Protein AF-0000000071034756 (afdb_homodimer)

Secondary structure (DSSP, 8-state):
---------HHHHHHHHHHHHHH-HHHHHHHHHHHHHHTT-S--------TT-SSS-----SSGGG------SSS-GGGSHHHIIIII-HHHHHHHHHHHHHHH-------HHHHHHHHHHHHHHHHHSS--SS--PPPPHHHHHHHHHHS--SSS-------S---SS----/---------HHHHHHHHHHHHHHSHHHHHHHHHHHHGGG----S------TT-SSS-----SSGGG------SSS-GGGSHHHIIIII-HHHHHHHHHHHHHHH-------HHHHHHHHHHHHHHHHHSS--SS--PPPPHHHHHHHHHHS--SSS-------S---SS----

InterPro domains:
  IPR046815 P2X purinoreceptor 7, intracellular domain [PF20478] (29-161)

Solvent-accessible surface area (backbone atoms only — not comparable to full-atom values): 19465 Å² total; per-residue (Å²): 127,86,73,75,76,64,88,54,55,65,68,55,45,48,51,49,38,50,50,49,31,71,72,32,58,49,26,44,58,41,3,52,45,37,59,57,41,59,68,53,59,59,82,67,68,81,64,72,42,43,89,84,36,60,41,63,60,26,52,87,51,96,45,76,80,41,57,31,52,76,72,29,63,83,65,36,56,58,75,32,68,66,42,39,51,53,36,61,31,47,64,48,44,48,32,52,50,24,48,46,18,58,73,67,74,39,82,76,66,77,42,39,66,48,51,37,53,46,20,52,48,40,44,35,21,62,76,65,41,36,77,36,72,62,41,48,75,77,62,27,20,25,44,51,48,52,42,41,66,76,30,51,52,95,79,70,66,71,86,71,92,63,59,50,58,48,67,87,70,76,89,69,135,127,86,74,78,73,68,88,50,54,65,69,52,44,49,46,36,38,48,15,24,25,67,45,31,46,34,54,39,40,20,57,44,35,28,62,55,56,68,67,70,69,74,79,63,86,68,68,74,39,41,90,83,36,60,41,62,60,26,51,86,51,97,43,76,79,42,57,32,50,73,71,28,61,76,40,37,57,56,75,13,46,45,43,38,50,54,36,59,32,64,69,48,44,49,32,52,48,23,50,45,19,57,74,67,74,40,82,75,66,94,45,39,66,50,52,36,53,47,21,53,48,41,44,36,22,60,77,64,40,38,77,36,73,58,40,48,75,78,60,26,20,23,42,49,48,51,42,41,67,76,30,49,50,96,81,70,66,70,84,72,90,61,60,49,58,46,66,87,70,75,91,68,134

Sequence (346 aa):
MLSLNLDLDRSSLEEIAAQLLRRNPGAYQDIIMRQANDDVSASLQVEEAPSWCVCGNCHNMNSAIEQRCCGNRNICLATGGIFSEICLNGNILDVAMRANEDTFADSPDRSNANFRYYAYRQYIYWQHGRLGAHRRLVIPSCCVRKIRERYPSADGRYKRFSSGRCRTGRLNDMLSLNLDLDRSSLEEIAAQLLRRNPGAYQDIIMRQANDDVSASLQVEEAPSWCVCGNCHNMNSAIEQRCCGNRNICLATGGIFSEICLNGNILDVAMRANEDTFADSPDRSNANFRYYAYRQYIYWQHGRLGAHRRLVIPSCCVRKIRERYPSADGRYKRFSSGRCRTGRLND

pLDDT: mean 70.28, std 22.18, range [20.36, 95.31]

Foldseek 3Di:
DPPPVPVDDPVRVVVVVVVVCVVPVLVVVLVVVVVVCVVVVPPPPLPFADPQEQCGQFDDDPDPVQQAAPPDNDHGPQNDPVLCVQQQDLVNLVVVQVVQCVVAVERDDSALLSSLVSSLVSVCCVPPVDCDQAFHDHDHRSNNVSSCSSRPDPVNDDDDDDRGGPPSHYPDD/DPPPPPVDPPVRVVVVVVVVCVVVVQVVCLVCVLVVVVPPPPPDVQPAADPQEQCGQFDDDPDPVLQAAPPDNRGGPQPTPVLCVQQQDLVNLVVVQVVQCVVAVERDDSALLSSLVSSLVSVCCVPPVDCDQFFHDHDHRSNNVSSCVSRPDPVNDDDDDDRGGPPSHYPDD

Nearest PDB structures (foldseek):
  8tr8-assembly1_A  TM=8.480E-01  e=8.429E-06  Rattus
  8tr5-assembly1_A  TM=8.504E-01  e=9.511E-06  Rattus
  8trj-assembly1_A  TM=8.534E-01  e=9.511E-06  Rattus
  6u9v-assembly1_C  TM=7.766E-01  e=1.638E-05  Rattus norvegicus
  8tr6-assembly1_A  TM=7.762E-01  e=1.849E-05  Rattus

Radius of gyration: 21.16 Å; Cα contacts (8 Å, |Δi|>4): 524; chains: 2; bounding box: 46×60×50 Å

Structure (mmCIF, N/CA/C/O backbone):
data_AF-0000000071034756-model_v1
#
loop_
_entity.id
_entity.type
_entity.pdbx_description
1 polymer 'P2X purinoreceptor 7 intracellular domain-containing protein'
#
loop_
_atom_site.group_PDB
_atom_site.id
_atom_site.type_symbol
_atom_site.label_atom_id
_atom_site.label_alt_id
_atom_site.label_comp_id
_atom_site.label_asym_id
_atom_site.label_entity_id
_atom_site.label_seq_id
_atom_site.pdbx_PDB_ins_code
_atom_site.Cartn_x
_atom_site.Cartn_y
_atom_site.Cartn_z
_atom_site.occupancy
_atom_site.B_iso_or_equiv
_atom_site.auth_seq_id
_atom_site.auth_comp_id
_atom_site.auth_asym_id
_atom_site.auth_atom_id
_atom_site.pdbx_PDB_model_num
ATOM 1 N N . MET A 1 1 ? -5.852 20.25 -15.727 1 22.33 1 MET A N 1
ATOM 2 C CA . MET A 1 1 ? -7.039 19.406 -15.656 1 22.33 1 MET A CA 1
ATOM 3 C C . MET A 1 1 ? -6.863 18.141 -16.484 1 22.33 1 MET A C 1
ATOM 5 O O . MET A 1 1 ? -6.617 18.219 -17.688 1 22.33 1 MET A O 1
ATOM 9 N N . LEU A 1 2 ? -6.141 17.188 -16.078 1 24.86 2 LEU A N 1
ATOM 10 C CA . LEU A 1 2 ? -5.836 16.047 -16.922 1 24.86 2 LEU A CA 1
ATOM 11 C C . LEU A 1 2 ? -7.109 15.461 -17.531 1 24.86 2 LEU A C 1
ATOM 13 O O . LEU A 1 2 ? -8.047 15.109 -16.812 1 24.86 2 LEU A O 1
ATOM 17 N N . SER A 1 3 ? -7.527 15.867 -18.672 1 27.84 3 SER A N 1
ATOM 18 C CA . SER A 1 3 ? -8.555 15.367 -19.578 1 27.84 3 SER A CA 1
ATOM 19 C C . SER A 1 3 ? -8.422 13.859 -19.766 1 27.84 3 SER A C 1
ATOM 21 O O . SER A 1 3 ? -7.457 13.383 -20.359 1 27.84 3 SER A O 1
ATOM 23 N N . LEU A 1 4 ? -8.664 13.125 -18.781 1 32.25 4 LEU A N 1
ATOM 24 C CA . LEU A 1 4 ? -8.812 11.703 -19.078 1 32.25 4 LEU A CA 1
ATOM 25 C C . LEU A 1 4 ? -9.781 11.484 -20.25 1 32.25 4 LEU A C 1
ATOM 27 O O . LEU A 1 4 ? -10.984 11.727 -20.109 1 32.25 4 LEU A O 1
ATOM 31 N N . ASN A 1 5 ? -9.516 11.906 -21.312 1 37.66 5 ASN A N 1
ATOM 32 C CA . ASN A 1 5 ? -10.25 11.562 -22.531 1 37.66 5 ASN A CA 1
ATOM 33 C C . ASN A 1 5 ? -10.562 10.07 -22.594 1 37.66 5 ASN A C 1
ATOM 35 O O . ASN A 1 5 ? -9.75 9.281 -23.078 1 37.66 5 ASN A O 1
ATOM 39 N N . LEU A 1 6 ? -11.25 9.477 -21.625 1 41.91 6 LEU A N 1
ATOM 40 C CA . LEU A 1 6 ? -11.727 8.102 -21.75 1 41.91 6 LEU A CA 1
ATOM 41 C C . LEU A 1 6 ? -12.719 7.973 -22.906 1 41.91 6 LEU A C 1
ATOM 43 O O . LEU A 1 6 ? -13.773 8.609 -22.891 1 41.91 6 LEU A O 1
ATOM 47 N N . ASP A 1 7 ? -12.281 7.949 -23.984 1 50.03 7 ASP A N 1
ATOM 48 C CA . ASP A 1 7 ? -13.148 7.617 -25.109 1 50.03 7 ASP A CA 1
ATOM 49 C C . ASP A 1 7 ? -14.039 6.418 -24.781 1 50.03 7 ASP A C 1
ATOM 51 O O . ASP A 1 7 ? -14.195 5.52 -25.609 1 50.03 7 ASP A O 1
ATOM 55 N N . LEU A 1 8 ? -14.469 6.238 -23.625 1 52 8 LEU A N 1
ATOM 56 C CA . LEU A 1 8 ? -15.406 5.191 -23.234 1 52 8 LEU A CA 1
ATOM 57 C C . LEU A 1 8 ? -16.844 5.707 -23.266 1 52 8 LEU A C 1
ATOM 59 O O . LEU A 1 8 ? -17.094 6.871 -22.938 1 52 8 LEU A O 1
ATOM 63 N N . ASP A 1 9 ? -17.578 4.883 -24.031 1 57.44 9 ASP A N 1
ATOM 64 C CA . ASP A 1 9 ? -19 5.215 -23.938 1 57.44 9 ASP A CA 1
ATOM 65 C C . ASP A 1 9 ? -19.484 5.184 -22.484 1 57.44 9 ASP A C 1
ATOM 67 O O . ASP A 1 9 ? -18.766 4.719 -21.594 1 57.44 9 ASP A O 1
ATOM 71 N N . ARG A 1 10 ? -20.578 5.812 -22.281 1 54.97 10 ARG A N 1
ATOM 72 C CA . ARG A 1 10 ? -21.125 6 -20.938 1 54.97 10 ARG A CA 1
ATOM 73 C C . ARG A 1 10 ? -21.281 4.66 -20.219 1 54.97 10 ARG A C 1
ATOM 75 O O . ARG A 1 10 ? -20.953 4.539 -19.047 1 54.97 10 ARG A O 1
ATOM 82 N N . SER A 1 11 ? -21.75 3.746 -20.969 1 55.34 11 SER A N 1
ATOM 83 C CA . SER A 1 11 ? -22.016 2.449 -20.344 1 55.34 11 SER A CA 1
ATOM 84 C C . SER A 1 11 ? -20.734 1.768 -19.906 1 55.34 11 SER A C 1
ATOM 86 O O . SER A 1 11 ? -20.672 1.178 -18.828 1 55.34 11 SER A O 1
ATOM 88 N N . SER A 1 12 ? -19.797 1.946 -20.719 1 53.66 12 SER A N 1
ATOM 89 C CA . SER A 1 12 ? -18.5 1.369 -20.391 1 53.66 12 SER A CA 1
ATOM 90 C C . SER A 1 12 ? -17.859 2.086 -19.203 1 53.66 12 SER A C 1
ATOM 92 O O . SER A 1 12 ? -17.281 1.446 -18.328 1 53.66 12 SER A O 1
ATOM 94 N N . LEU A 1 13 ? -18.078 3.312 -19.172 1 56.03 13 LEU A N 1
ATOM 95 C CA . LEU A 1 13 ? -17.562 4.109 -18.062 1 56.03 13 LEU A CA 1
ATOM 96 C C . LEU A 1 13 ? -18.25 3.721 -16.75 1 56.03 13 LEU A C 1
ATOM 98 O O . LEU A 1 13 ? -17.594 3.637 -15.711 1 56.03 13 LEU A O 1
ATOM 102 N N . GLU A 1 14 ? -19.5 3.475 -16.828 1 57.12 14 GLU A N 1
ATOM 103 C CA . GLU A 1 14 ? -20.266 3.07 -15.641 1 57.12 14 GLU A CA 1
ATOM 104 C C . GLU A 1 14 ? -19.781 1.718 -15.117 1 57.12 14 GLU A C 1
ATOM 106 O O . GLU A 1 14 ? -19.672 1.521 -13.906 1 57.12 14 GLU A O 1
ATOM 111 N N . GLU A 1 15 ? -19.594 0.912 -15.984 1 53.38 15 GLU A N 1
ATOM 112 C CA . GLU A 1 15 ? -19.141 -0.415 -15.578 1 53.38 15 GLU A CA 1
ATOM 113 C C . GLU A 1 15 ? -17.766 -0.348 -14.922 1 53.38 15 GLU A C 1
ATOM 115 O O . GLU A 1 15 ? -17.531 -0.995 -13.898 1 53.38 15 GLU A O 1
ATOM 120 N N . ILE A 1 16 ? -17.016 0.44 -15.508 1 52.62 16 ILE A N 1
ATOM 121 C CA . ILE A 1 16 ? -15.672 0.6 -14.961 1 52.62 16 ILE A CA 1
ATOM 122 C C . ILE A 1 16 ? -15.758 1.26 -13.586 1 52.62 16 ILE A C 1
ATOM 124 O O . ILE A 1 16 ? -15.109 0.812 -12.633 1 52.62 16 ILE A O 1
ATOM 128 N N . ALA A 1 17 ? -16.609 2.234 -13.555 1 52.5 17 ALA A N 1
ATOM 129 C CA . ALA A 1 17 ? -16.797 2.914 -12.273 1 52.5 17 ALA A CA 1
ATOM 130 C C . ALA A 1 17 ? -17.344 1.955 -11.219 1 52.5 17 ALA A C 1
ATOM 132 O O . ALA A 1 17 ? -16.875 1.95 -10.078 1 52.5 17 ALA A O 1
ATOM 133 N N . ALA A 1 18 ? -18.344 1.165 -11.617 1 51.16 18 ALA A N 1
ATOM 134 C CA . ALA A 1 18 ? -18.938 0.217 -10.68 1 51.16 18 ALA A CA 1
ATOM 135 C C . ALA A 1 18 ? -17.906 -0.792 -10.188 1 51.16 18 ALA A C 1
ATOM 137 O O . ALA A 1 18 ? -17.875 -1.119 -9 1 51.16 18 ALA A O 1
ATOM 138 N N . GLN A 1 19 ? -17.172 -1.216 -11.047 1 48.84 19 GLN A N 1
ATOM 139 C CA . GLN A 1 19 ? -16.156 -2.188 -10.664 1 48.84 19 GLN A CA 1
ATOM 140 C C . GLN A 1 19 ? -15.117 -1.562 -9.734 1 48.84 19 GLN A C 1
ATOM 142 O O . GLN A 1 19 ? -14.695 -2.189 -8.758 1 48.84 19 GLN A O 1
ATOM 147 N N . LEU A 1 20 ? -14.797 -0.325 -10.156 1 51.25 20 LEU A N 1
ATOM 148 C CA . LEU A 1 20 ? -13.836 0.399 -9.336 1 51.25 20 LEU A CA 1
ATOM 149 C C . LEU A 1 20 ? -14.391 0.618 -7.93 1 51.25 20 LEU A C 1
ATOM 151 O O . LEU A 1 20 ? -13.664 0.477 -6.941 1 51.25 20 LEU A O 1
ATOM 155 N N . LEU A 1 21 ? -15.688 0.906 -7.902 1 54.19 21 LEU A N 1
ATOM 156 C CA . LEU A 1 21 ? -16.328 1.196 -6.621 1 54.19 21 LEU A CA 1
ATOM 157 C C . LEU A 1 21 ? -16.469 -0.072 -5.789 1 54.19 21 LEU A C 1
ATOM 159 O O . LEU A 1 21 ? -16.375 -0.025 -4.559 1 54.19 21 LEU A O 1
ATOM 163 N N . ARG A 1 22 ? -16.703 -1.14 -6.438 1 48.38 22 ARG A N 1
ATOM 164 C CA . ARG A 1 22 ? -16.766 -2.408 -5.719 1 48.38 22 ARG A CA 1
ATOM 165 C C . ARG A 1 22 ? -15.422 -2.754 -5.094 1 48.38 22 ARG A C 1
ATOM 167 O O . ARG A 1 22 ? -15.367 -3.287 -3.984 1 48.38 22 ARG A O 1
ATOM 174 N N . ARG A 1 23 ? -14.555 -2.463 -5.941 1 42.78 23 ARG A N 1
ATOM 175 C CA . ARG A 1 23 ? -13.211 -2.82 -5.516 1 42.78 23 ARG A CA 1
ATOM 176 C C . ARG A 1 23 ? -12.688 -1.847 -4.465 1 42.78 23 ARG A C 1
ATOM 178 O O . ARG A 1 23 ? -11.859 -2.211 -3.627 1 42.78 23 ARG A O 1
ATOM 185 N N . ASN A 1 24 ? -13.18 -0.634 -4.707 1 37.78 24 ASN A N 1
ATOM 186 C CA . ASN A 1 24 ? -12.766 0.427 -3.793 1 37.78 24 ASN A CA 1
ATOM 187 C C . ASN A 1 24 ? -13.953 1.289 -3.367 1 37.78 24 ASN A C 1
ATOM 189 O O . ASN A 1 24 ? -14.07 2.443 -3.783 1 37.78 24 ASN A O 1
ATOM 193 N N . PRO A 1 25 ? -14.797 0.805 -2.602 1 41 25 PRO A N 1
ATOM 194 C CA . PRO A 1 25 ? -16 1.563 -2.275 1 41 25 PRO A CA 1
ATOM 195 C C . PRO A 1 25 ? -15.695 2.92 -1.646 1 41 25 PRO A C 1
ATOM 197 O O . PRO A 1 25 ? -16.469 3.869 -1.809 1 41 25 PRO A O 1
ATOM 200 N N . GLY A 1 26 ? -14.609 2.936 -1.054 1 39.19 26 GLY A N 1
ATOM 201 C CA . GLY A 1 26 ? -14.273 4.215 -0.455 1 39.19 26 GLY A CA 1
ATOM 202 C C . GLY A 1 26 ? -13.781 5.238 -1.464 1 39.19 26 GLY A C 1
ATOM 203 O O . GLY A 1 26 ? -13.711 6.43 -1.163 1 39.19 26 GLY A O 1
ATOM 204 N N . ALA A 1 27 ? -13.375 4.789 -2.617 1 41.78 27 ALA A N 1
ATOM 205 C CA . ALA A 1 27 ? -12.859 5.699 -3.637 1 41.78 27 ALA A CA 1
ATOM 206 C C . ALA A 1 27 ? -13.93 6.695 -4.07 1 41.78 27 ALA A C 1
ATOM 208 O O . ALA A 1 27 ? -13.633 7.863 -4.324 1 41.78 27 ALA A O 1
ATOM 209 N N . TYR A 1 28 ? -15.102 6.137 -4.211 1 40.38 28 TYR A N 1
ATOM 210 C CA . TYR A 1 28 ? -16.188 7.023 -4.629 1 40.38 28 TYR A CA 1
ATOM 211 C C . TYR A 1 28 ? -16.297 8.227 -3.697 1 40.38 28 TYR A C 1
ATOM 213 O O . TYR A 1 28 ? -16.469 9.359 -4.152 1 40.38 28 TYR A O 1
ATOM 221 N N . GLN A 1 29 ? -16.25 7.883 -2.516 1 41.19 29 GLN A N 1
ATOM 222 C CA . GLN A 1 29 ? -16.359 9.008 -1.591 1 41.19 29 GLN A CA 1
ATOM 223 C C . GLN A 1 29 ? -15.188 9.969 -1.745 1 41.19 29 GLN A C 1
ATOM 225 O O . GLN A 1 29 ? -15.367 11.188 -1.724 1 41.19 29 GLN A O 1
ATOM 230 N N . ASP A 1 30 ? -14.086 9.477 -1.968 1 39.06 30 ASP A N 1
ATOM 231 C CA . ASP A 1 30 ? -12.898 10.305 -2.145 1 39.06 30 ASP A CA 1
ATOM 232 C C . ASP A 1 30 ? -12.992 11.125 -3.43 1 39.06 30 ASP A C 1
ATOM 234 O O . ASP A 1 30 ? -12.641 12.305 -3.443 1 39.06 30 ASP A O 1
ATOM 238 N N . ILE A 1 31 ? -13.289 10.484 -4.496 1 43.28 31 ILE A N 1
ATOM 239 C CA . ILE A 1 31 ? -13.43 11.18 -5.77 1 43.28 31 ILE A CA 1
ATOM 240 C C . ILE A 1 31 ? -14.422 12.328 -5.621 1 43.28 31 ILE A C 1
ATOM 242 O O . ILE A 1 31 ? -14.164 13.438 -6.086 1 43.28 31 ILE A O 1
ATOM 246 N N . ILE A 1 32 ? -15.43 11.945 -5.074 1 42.75 32 ILE A N 1
ATOM 247 C CA . ILE A 1 32 ? -16.406 13.008 -4.91 1 42.75 32 ILE A CA 1
ATOM 248 C C . ILE A 1 32 ? -15.836 14.102 -4 1 42.75 32 ILE A C 1
ATOM 250 O O . ILE A 1 32 ? -16.016 15.289 -4.266 1 42.75 32 ILE A O 1
ATOM 254 N N . MET A 1 33 ? -15.07 13.602 -3.17 1 36.44 33 MET A N 1
ATOM 255 C CA . MET A 1 33 ? -14.539 14.609 -2.258 1 36.44 33 MET A CA 1
ATOM 256 C C . MET A 1 33 ? -13.391 15.383 -2.906 1 36.44 33 MET A C 1
ATOM 258 O O . MET A 1 33 ? -13.242 16.578 -2.674 1 36.44 33 MET A O 1
ATOM 262 N N . ARG A 1 34 ? -12.523 14.664 -3.672 1 37.25 34 ARG A N 1
ATOM 263 C CA . ARG A 1 34 ? -11.477 15.406 -4.359 1 37.25 34 ARG A CA 1
ATOM 264 C C . ARG A 1 34 ? -12.07 16.406 -5.352 1 37.25 34 ARG A C 1
ATOM 266 O O . ARG A 1 34 ? -11.547 17.516 -5.512 1 37.25 34 ARG A O 1
ATOM 273 N N . GLN A 1 35 ? -12.875 15.93 -6.266 1 39.88 35 GLN A N 1
ATOM 274 C CA . GLN A 1 35 ? -13.523 16.906 -7.121 1 39.88 35 GLN A CA 1
ATOM 275 C C . GLN A 1 35 ? -13.945 18.141 -6.32 1 39.88 35 GLN A C 1
ATOM 277 O O . GLN A 1 35 ? -13.836 19.266 -6.809 1 39.88 35 GLN A O 1
ATOM 282 N N . ALA A 1 36 ? -14.258 17.938 -5.195 1 38.09 36 ALA A N 1
ATOM 283 C CA . ALA A 1 36 ? -14.57 19.094 -4.363 1 38.09 36 ALA A CA 1
ATOM 284 C C . ALA A 1 36 ? -13.297 19.828 -3.93 1 38.09 36 ALA A C 1
ATOM 286 O O . ALA A 1 36 ? -13.266 21.062 -3.893 1 38.09 36 ALA A O 1
ATOM 287 N N . ASN A 1 37 ? -12.25 19.047 -3.756 1 37.28 37 ASN A N 1
ATOM 288 C CA . ASN A 1 37 ? -11.039 19.703 -3.291 1 37.28 37 ASN A CA 1
ATOM 289 C C . ASN A 1 37 ? -10.211 20.234 -4.453 1 37.28 37 ASN A C 1
ATOM 291 O O . ASN A 1 37 ? -9.492 21.234 -4.309 1 37.28 37 ASN A O 1
ATOM 295 N N . ASP A 1 38 ? -9.953 19.5 -5.543 1 37.12 38 ASP A N 1
ATOM 296 C CA . ASP A 1 38 ? -9.258 20.094 -6.684 1 37.12 38 ASP A CA 1
ATOM 297 C C . ASP A 1 38 ? -9.852 21.453 -7.047 1 37.12 38 ASP A C 1
ATOM 299 O O . ASP A 1 38 ? -9.141 22.344 -7.512 1 37.12 38 ASP A O 1
ATOM 303 N N . ASP A 1 39 ? -11.062 21.516 -7.094 1 36.09 39 ASP A N 1
ATOM 304 C CA . ASP A 1 39 ? -11.547 22.875 -7.246 1 36.09 39 ASP A CA 1
ATOM 305 C C . ASP A 1 39 ? -10.977 23.797 -6.16 1 36.09 39 ASP A C 1
ATOM 307 O O . ASP A 1 39 ? -11.047 25.016 -6.273 1 36.09 39 ASP A O 1
ATOM 311 N N . VAL A 1 40 ? -10.602 23.188 -5.086 1 34.44 40 VAL A N 1
ATOM 312 C CA . VAL A 1 40 ? -9.938 24.016 -4.086 1 34.44 40 VAL A CA 1
ATOM 313 C C . VAL A 1 40 ? -8.453 24.156 -4.43 1 34.44 40 VAL A C 1
ATOM 315 O O . VAL A 1 40 ? -7.645 24.516 -3.57 1 34.44 40 VAL A O 1
ATOM 318 N N . SER A 1 41 ? -7.832 23.453 -5.301 1 36.34 41 SER A N 1
ATOM 319 C CA . SER A 1 41 ? -6.516 23.938 -5.688 1 36.34 41 SER A CA 1
ATOM 320 C C . SER A 1 41 ? -6.492 25.469 -5.746 1 36.34 41 SER A C 1
ATOM 322 O O . SER A 1 41 ? -5.574 26.062 -6.316 1 36.34 41 SER A O 1
ATOM 324 N N . ALA A 1 42 ? -7.605 26.016 -5.883 1 36.38 42 ALA A N 1
ATOM 325 C CA . ALA A 1 42 ? -7.445 27.469 -5.965 1 36.38 42 ALA A CA 1
ATOM 326 C C . ALA A 1 42 ? -6.242 27.938 -5.148 1 36.38 42 ALA A C 1
ATOM 328 O O . ALA A 1 42 ? -5.148 27.375 -5.273 1 36.38 42 ALA A O 1
ATOM 329 N N . SER A 1 43 ? -6.406 29.141 -4.406 1 34.12 43 SER A N 1
ATOM 330 C CA . SER A 1 43 ? -5.699 30.203 -3.723 1 34.12 43 SER A CA 1
ATOM 331 C C . SER A 1 43 ? -4.898 29.672 -2.537 1 34.12 43 SER A C 1
ATOM 333 O O . SER A 1 43 ? -5.18 30.016 -1.388 1 34.12 43 SER A O 1
ATOM 335 N N . LEU A 1 44 ? -4.742 28.344 -2.465 1 39.78 44 LEU A N 1
ATOM 336 C CA . LEU A 1 44 ? -3.912 28.25 -1.27 1 39.78 44 LEU A CA 1
ATOM 337 C C . LEU A 1 44 ? -2.746 29.219 -1.334 1 39.78 44 LEU A C 1
ATOM 339 O O . LEU A 1 44 ? -2.023 29.266 -2.332 1 39.78 44 LEU A O 1
ATOM 343 N N . GLN A 1 45 ? -2.801 30.219 -0.979 1 39.66 45 GLN A N 1
ATOM 344 C CA . GLN A 1 45 ? -1.761 31.188 -0.66 1 39.66 45 GLN A CA 1
ATOM 345 C C . GLN A 1 45 ? -0.427 30.5 -0.39 1 39.66 45 GLN A C 1
ATOM 347 O O . GLN A 1 45 ? -0.343 29.609 0.461 1 39.66 45 GLN A O 1
ATOM 352 N N . VAL A 1 46 ? 0.359 29.922 -1.441 1 50.5 46 VAL A N 1
ATOM 353 C CA . VAL A 1 46 ? 1.77 29.562 -1.332 1 50.5 46 VAL A CA 1
ATOM 354 C C . VAL A 1 46 ? 2.367 30.188 -0.077 1 50.5 46 VAL A C 1
ATOM 356 O O . VAL A 1 46 ? 2.568 31.406 -0.021 1 50.5 46 VAL A O 1
ATOM 359 N N . GLU A 1 47 ? 1.857 29.906 1.002 1 60.69 47 GLU A N 1
ATOM 360 C CA . GLU A 1 47 ? 2.539 30.406 2.191 1 60.69 47 GLU A CA 1
ATOM 361 C C . GLU A 1 47 ? 4.043 30.172 2.107 1 60.69 47 GLU A C 1
ATOM 363 O O . GLU A 1 47 ? 4.484 29.109 1.645 1 60.69 47 GLU A O 1
ATOM 368 N N . GLU A 1 48 ? 4.75 31.125 1.948 1 77.06 48 GLU A N 1
ATOM 369 C CA . GLU A 1 48 ? 6.207 31.094 2.053 1 77.06 48 GLU A CA 1
ATOM 370 C C . GLU A 1 48 ? 6.652 30.094 3.125 1 77.06 48 GLU A C 1
ATOM 372 O O . GLU A 1 48 ? 6.027 30 4.184 1 77.06 48 GLU A O 1
ATOM 377 N N . ALA A 1 49 ? 7.504 29.172 2.742 1 87.19 49 ALA A N 1
ATOM 378 C CA . ALA A 1 49 ? 8.078 28.25 3.713 1 87.19 49 ALA A CA 1
ATOM 379 C C . ALA A 1 49 ? 8.609 28.984 4.938 1 87.19 49 ALA A C 1
ATOM 381 O O . ALA A 1 49 ? 9.156 30.094 4.812 1 87.19 49 ALA A O 1
ATOM 382 N N . PRO A 1 50 ? 8.281 28.531 6.012 1 93.19 50 PRO A N 1
ATOM 383 C CA . PRO A 1 50 ? 8.789 29.188 7.219 1 93.19 50 PRO A CA 1
ATOM 384 C C . PRO A 1 50 ? 10.312 29.281 7.242 1 93.19 50 PRO A C 1
ATOM 386 O O . PRO A 1 50 ? 10.992 28.609 6.465 1 93.19 50 PRO A O 1
ATOM 389 N N . SER A 1 51 ? 10.844 30.094 8.141 1 91.81 51 SER A N 1
ATOM 390 C CA . SER A 1 51 ? 12.273 30.344 8.211 1 91.81 51 SER A CA 1
ATOM 391 C C . SER A 1 51 ? 13.047 29.094 8.609 1 91.81 51 SER A C 1
ATOM 393 O O . SER A 1 51 ? 14.219 28.953 8.273 1 91.81 51 SER A O 1
ATOM 395 N N . TRP A 1 52 ? 12.375 28.172 9.391 1 93.12 52 TRP A N 1
ATOM 396 C CA . TRP A 1 52 ? 13.062 26.969 9.875 1 93.12 52 TRP A CA 1
ATOM 397 C C . TRP A 1 52 ? 13.047 25.859 8.828 1 93.12 52 TRP A C 1
ATOM 399 O O . TRP A 1 52 ? 13.664 24.812 9.016 1 93.12 52 TRP A O 1
ATOM 409 N N . CYS A 1 53 ? 12.375 26.125 7.75 1 95.31 53 CYS A N 1
ATOM 410 C CA . CYS A 1 53 ? 12.25 25.125 6.699 1 95.31 53 CYS A CA 1
ATOM 411 C C . CYS A 1 53 ? 13.422 25.203 5.73 1 95.31 53 CYS A C 1
ATOM 413 O O . CYS A 1 53 ? 13.789 26.281 5.277 1 95.31 53 CYS A O 1
ATOM 415 N N . VAL A 1 54 ? 13.992 24.047 5.359 1 90.88 54 VAL A N 1
ATOM 416 C CA . VAL A 1 54 ? 15.102 24.047 4.414 1 90.88 54 VAL A CA 1
ATOM 417 C C . VAL A 1 54 ? 14.664 23.406 3.102 1 90.88 54 VAL A C 1
ATOM 419 O O . VAL A 1 54 ? 15.32 23.547 2.072 1 90.88 54 VAL A O 1
ATOM 422 N N . CYS A 1 55 ? 13.594 22.625 3.098 1 87.94 55 CYS A N 1
ATOM 423 C CA . CYS A 1 55 ? 13.195 21.875 1.91 1 87.94 55 CYS A CA 1
ATOM 424 C C . CYS A 1 55 ? 12.25 22.703 1.041 1 87.94 55 CYS A C 1
ATOM 426 O O . CYS A 1 55 ? 12.047 22.391 -0.133 1 87.94 55 CYS A O 1
ATOM 428 N N . GLY A 1 56 ? 11.633 23.703 1.671 1 90.69 56 GLY A N 1
ATOM 429 C CA . GLY A 1 56 ? 10.789 24.594 0.896 1 90.69 56 GLY A CA 1
ATOM 430 C C . GLY A 1 56 ? 9.336 24.172 0.87 1 90.69 56 GLY A C 1
ATOM 431 O O . GLY A 1 56 ? 8.492 24.859 0.283 1 90.69 56 GLY A O 1
ATOM 432 N N . ASN A 1 57 ? 8.922 23.109 1.553 1 91.88 57 ASN A N 1
ATOM 433 C CA . ASN A 1 57 ? 7.562 22.594 1.469 1 91.88 57 ASN A CA 1
ATOM 434 C C . ASN A 1 57 ? 6.906 22.516 2.844 1 91.88 57 ASN A C 1
ATOM 436 O O . ASN A 1 57 ? 5.797 22 2.979 1 91.88 57 ASN A O 1
ATOM 440 N N . CYS A 1 58 ? 7.598 23 3.826 1 93.81 58 CYS A N 1
ATOM 441 C CA . CYS A 1 58 ? 7.047 22.953 5.176 1 93.81 58 CYS A CA 1
ATOM 442 C C . CYS A 1 58 ? 6.066 24.094 5.41 1 93.81 58 CYS A C 1
ATOM 444 O O . CYS A 1 58 ? 5.969 25.016 4.59 1 93.81 58 CYS A O 1
ATOM 446 N N . HIS A 1 59 ? 5.227 24.016 6.43 1 91.19 59 HIS A N 1
ATOM 447 C CA . HIS A 1 59 ? 4.316 25.062 6.883 1 91.19 59 HIS A CA 1
ATOM 448 C C . HIS A 1 59 ? 4.332 25.188 8.406 1 91.19 59 HIS A C 1
ATOM 450 O O . HIS A 1 59 ? 4.793 24.281 9.102 1 91.19 59 HIS A O 1
ATOM 456 N N . ASN A 1 60 ? 3.936 26.328 8.875 1 89.31 60 ASN A N 1
ATOM 457 C CA . ASN A 1 60 ? 3.912 26.547 10.312 1 89.31 60 ASN A CA 1
ATOM 458 C C . ASN A 1 60 ? 2.875 25.656 11 1 89.31 60 ASN A C 1
ATOM 460 O O . ASN A 1 60 ? 1.784 25.438 10.461 1 89.31 60 ASN A O 1
ATOM 464 N N . MET A 1 61 ? 3.285 25.109 12.047 1 86.12 61 MET A N 1
ATOM 465 C CA . MET A 1 61 ? 2.416 24.234 12.828 1 86.12 61 MET A CA 1
ATOM 466 C C . MET A 1 61 ? 2.062 24.875 14.172 1 86.12 61 MET A C 1
ATOM 468 O O . MET A 1 61 ? 2.688 25.859 14.578 1 86.12 61 MET A O 1
ATOM 472 N N . ASN A 1 62 ? 1.085 24.312 14.828 1 80.75 62 ASN A N 1
ATOM 473 C CA . ASN A 1 62 ? 0.574 24.875 16.062 1 80.75 62 ASN A CA 1
ATOM 474 C C . ASN A 1 62 ? 1.59 24.766 17.203 1 80.75 62 ASN A C 1
ATOM 476 O O . ASN A 1 62 ? 1.725 25.672 18.016 1 80.75 62 ASN A O 1
ATOM 480 N N . SER A 1 63 ? 2.295 23.625 17.219 1 81.62 63 SER A N 1
ATOM 481 C CA . SER A 1 63 ? 3.283 23.406 18.266 1 81.62 63 SER A CA 1
ATOM 482 C C . SER A 1 63 ? 4.703 23.469 17.719 1 81.62 63 SER A C 1
ATOM 484 O O . SER A 1 63 ? 4.941 23.109 16.562 1 81.62 63 SER A O 1
ATOM 486 N N . ALA A 1 64 ? 5.578 23.953 18.594 1 84.44 64 ALA A N 1
ATOM 487 C CA . ALA A 1 64 ? 6.977 24.094 18.203 1 84.44 64 ALA A CA 1
ATOM 488 C C . ALA A 1 64 ? 7.586 22.75 17.844 1 84.44 64 ALA A C 1
ATOM 490 O O . ALA A 1 64 ? 8.398 22.656 16.922 1 84.44 64 ALA A O 1
ATOM 491 N N . ILE A 1 65 ? 7.105 21.75 18.531 1 82.75 65 ILE A N 1
ATOM 492 C CA . ILE A 1 65 ? 7.688 20.438 18.328 1 82.75 65 ILE A CA 1
ATOM 493 C C . ILE A 1 65 ? 7.328 19.922 16.938 1 82.75 65 ILE A C 1
ATOM 495 O O . ILE A 1 65 ? 8.094 19.172 16.328 1 82.75 65 ILE A O 1
ATOM 499 N N . GLU A 1 66 ? 6.297 20.375 16.422 1 85.75 66 GLU A N 1
ATOM 500 C CA . GLU A 1 66 ? 5.812 19.906 15.133 1 85.75 66 GLU A CA 1
ATOM 501 C C . GLU A 1 66 ? 6.445 20.688 13.984 1 85.75 66 GLU A C 1
ATOM 503 O O . GLU A 1 66 ? 6.277 20.344 12.82 1 85.75 66 GLU A O 1
ATOM 508 N N . GLN A 1 67 ? 7.059 21.797 14.359 1 90.25 67 GLN A N 1
ATOM 509 C CA . GLN A 1 67 ? 7.742 22.578 13.344 1 90.25 67 GLN A CA 1
ATOM 510 C C . GLN A 1 67 ? 9.086 21.953 12.977 1 90.25 67 GLN A C 1
ATOM 512 O O . GLN A 1 67 ? 10.141 22.531 13.266 1 90.25 67 GLN A O 1
ATOM 517 N N . ARG A 1 68 ? 8.992 20.859 12.32 1 91.25 68 A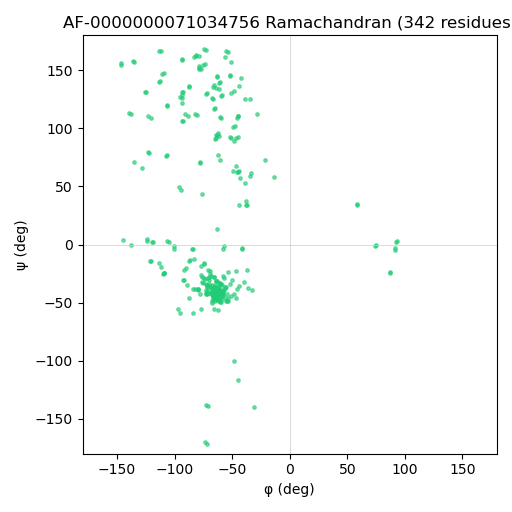RG A N 1
ATOM 518 C CA . ARG A 1 68 ? 10.148 20.062 11.922 1 91.25 68 ARG A CA 1
ATOM 519 C C . ARG A 1 68 ? 10.148 19.812 10.422 1 91.25 68 ARG A C 1
ATOM 521 O O . ARG A 1 68 ? 9.125 19.438 9.844 1 91.25 68 ARG A O 1
ATOM 528 N N . CYS A 1 69 ? 11.297 20.062 9.852 1 92.56 69 CYS A N 1
ATOM 529 C CA . CYS A 1 69 ? 11.461 19.859 8.414 1 92.56 69 CYS A CA 1
ATOM 530 C C . CYS A 1 69 ? 12.023 18.469 8.133 1 92.56 69 CYS A C 1
ATOM 532 O O . CYS A 1 69 ? 12.625 17.844 9.008 1 92.56 69 CYS A O 1
ATOM 534 N N . CYS A 1 70 ? 11.828 17.984 6.902 1 89.62 70 CYS A N 1
ATOM 535 C CA . CYS A 1 70 ? 12.383 16.688 6.535 1 89.62 70 CYS A CA 1
ATOM 536 C C . CYS A 1 70 ? 13.906 16.75 6.441 1 89.62 70 CYS A C 1
ATOM 538 O O . CYS A 1 70 ? 14.578 15.719 6.512 1 89.62 70 CYS A O 1
ATOM 540 N N . GLY A 1 71 ? 14.422 17.969 6.23 1 88.81 71 GLY A N 1
ATOM 541 C CA . GLY A 1 71 ? 15.859 18.172 6.281 1 88.81 71 GLY A CA 1
ATOM 542 C C . GLY A 1 71 ? 16.531 18.016 4.93 1 88.81 71 GLY A C 1
ATOM 543 O O . GLY A 1 71 ? 17.75 18.172 4.816 1 88.81 71 GLY A O 1
ATOM 544 N N . ASN A 1 72 ? 15.805 17.625 3.855 1 82.44 72 ASN A N 1
ATOM 545 C CA . ASN A 1 72 ? 16.359 17.484 2.52 1 82.44 72 ASN A CA 1
ATOM 546 C C . ASN A 1 72 ? 16.297 18.781 1.733 1 82.44 72 ASN A C 1
ATOM 548 O O . ASN A 1 72 ? 15.211 19.219 1.327 1 82.44 72 ASN A O 1
ATOM 552 N N . ARG A 1 73 ? 17.406 19.438 1.445 1 78.5 73 ARG A N 1
ATOM 553 C CA . ARG A 1 73 ? 17.484 20.75 0.796 1 78.5 73 ARG A CA 1
ATOM 554 C C . ARG A 1 73 ? 17.219 20.625 -0.701 1 78.5 73 ARG A C 1
ATOM 556 O O . ARG A 1 73 ? 16.672 21.531 -1.312 1 78.5 73 ARG A O 1
ATOM 563 N N . ASN A 1 74 ? 17.516 19.5 -1.258 1 79.38 74 ASN A N 1
ATOM 564 C CA . ASN A 1 74 ? 17.406 19.359 -2.707 1 79.38 74 ASN A CA 1
ATOM 565 C C . ASN A 1 74 ? 16.078 18.75 -3.117 1 79.38 74 ASN A C 1
ATOM 567 O O . ASN A 1 74 ? 15.32 19.344 -3.885 1 79.38 74 ASN A O 1
ATOM 571 N N . ILE A 1 75 ? 15.867 17.516 -2.564 1 80.12 75 ILE A N 1
ATOM 572 C CA . ILE A 1 75 ? 14.617 16.844 -2.896 1 80.12 75 ILE A CA 1
ATOM 573 C C . ILE A 1 75 ? 13.82 16.578 -1.623 1 80.12 75 ILE A C 1
ATOM 575 O O . ILE A 1 75 ? 14.172 15.688 -0.837 1 80.12 75 ILE A O 1
ATOM 579 N N . CYS A 1 76 ? 12.75 17.312 -1.479 1 88 76 CYS A N 1
ATOM 580 C CA . CYS A 1 76 ? 11.898 17.172 -0.307 1 88 76 CYS A CA 1
ATOM 581 C C . CYS A 1 76 ? 11.312 15.766 -0.219 1 88 76 CYS A C 1
ATOM 583 O O . CYS A 1 76 ? 10.836 15.219 -1.216 1 88 76 CYS A O 1
ATOM 585 N N . LEU A 1 77 ? 11.383 15.219 0.946 1 88.06 77 LEU A N 1
ATOM 586 C CA . LEU A 1 77 ? 10.867 13.883 1.209 1 88.06 77 LEU A CA 1
ATOM 587 C C . LEU A 1 77 ? 9.398 13.781 0.809 1 88.06 77 LEU A C 1
ATOM 589 O O . LEU A 1 77 ? 8.969 12.766 0.254 1 88.06 77 LEU A O 1
ATOM 593 N N . ALA A 1 78 ? 8.617 14.805 1.007 1 91.81 78 ALA A N 1
ATOM 594 C CA . ALA A 1 78 ? 7.168 14.789 0.79 1 91.81 78 ALA A CA 1
ATOM 595 C C . ALA A 1 78 ? 6.84 14.812 -0.7 1 91.81 78 ALA A C 1
ATOM 597 O O . ALA A 1 78 ? 5.699 14.539 -1.092 1 91.81 78 ALA A O 1
ATOM 598 N N . THR A 1 79 ? 7.809 15.156 -1.473 1 84.94 79 THR A N 1
ATOM 599 C CA . THR A 1 79 ? 7.57 15.219 -2.91 1 84.94 79 THR A CA 1
ATOM 600 C C . THR A 1 79 ? 8.109 13.977 -3.605 1 84.94 79 THR A C 1
ATOM 602 O O . THR A 1 79 ? 7.941 13.812 -4.816 1 84.94 79 THR A O 1
ATOM 605 N N . GLY A 1 80 ? 8.75 13.109 -2.877 1 81.06 80 GLY A N 1
ATOM 606 C CA . GLY A 1 80 ? 9.312 11.891 -3.441 1 81.06 80 GLY A CA 1
ATOM 607 C C . GLY A 1 80 ? 8.258 10.859 -3.791 1 81.06 80 GLY A C 1
ATOM 608 O O . GLY A 1 80 ? 7.172 10.852 -3.209 1 81.06 80 GLY A O 1
ATOM 609 N N . GLY A 1 81 ? 8.648 10.039 -4.707 1 80.12 81 GLY A N 1
ATOM 610 C CA . GLY A 1 81 ? 7.734 9 -5.148 1 80.12 81 GLY A CA 1
ATOM 611 C C . GLY A 1 81 ? 7.461 7.953 -4.086 1 80.12 81 GLY A C 1
ATOM 612 O O . GLY A 1 81 ? 6.328 7.477 -3.955 1 80.12 81 GLY A O 1
ATOM 613 N N . ILE A 1 82 ? 8.453 7.66 -3.314 1 80.38 82 ILE A N 1
ATOM 614 C CA . ILE A 1 82 ? 8.32 6.633 -2.285 1 80.38 82 ILE A CA 1
ATOM 615 C C . ILE A 1 82 ? 7.34 7.094 -1.215 1 80.38 82 ILE A C 1
ATOM 617 O O . ILE A 1 82 ? 6.449 6.34 -0.812 1 80.38 82 ILE A O 1
ATOM 621 N N . PHE A 1 83 ? 7.477 8.367 -0.861 1 89.38 83 PHE A N 1
ATOM 622 C CA . PHE A 1 83 ? 6.547 8.93 0.111 1 89.38 83 PHE A CA 1
ATOM 623 C C . PHE A 1 83 ? 5.113 8.852 -0.406 1 89.38 83 PHE A C 1
ATOM 625 O O . PHE A 1 83 ? 4.207 8.453 0.323 1 89.38 83 PHE A O 1
ATOM 632 N N . SER A 1 84 ? 4.969 9.227 -1.635 1 88.38 84 SER A N 1
ATOM 633 C CA . SER A 1 84 ? 3.637 9.227 -2.234 1 88.38 84 SER A CA 1
ATOM 634 C C . SER A 1 84 ? 3.035 7.824 -2.252 1 88.38 84 SER A C 1
ATOM 636 O O . SER A 1 84 ? 1.859 7.645 -1.93 1 88.38 84 SER A O 1
ATOM 638 N N . GLU A 1 85 ? 3.814 6.922 -2.488 1 84.88 85 GLU A N 1
ATOM 639 C CA . GLU A 1 85 ? 3.344 5.543 -2.584 1 84.88 85 GLU A CA 1
ATOM 640 C C . GLU A 1 85 ? 2.986 4.984 -1.208 1 84.88 85 GLU A C 1
ATOM 642 O O . GLU A 1 85 ? 1.924 4.387 -1.033 1 84.88 85 GLU A O 1
ATOM 647 N N . ILE A 1 86 ? 3.748 5.262 -0.285 1 89.56 86 ILE A N 1
ATOM 648 C CA . ILE A 1 86 ? 3.621 4.641 1.029 1 89.56 86 ILE A CA 1
ATOM 649 C C . ILE A 1 86 ? 2.572 5.387 1.853 1 89.56 86 ILE A C 1
ATOM 651 O O . ILE A 1 86 ? 1.744 4.766 2.523 1 89.56 86 ILE A O 1
ATOM 655 N N . CYS A 1 87 ? 2.584 6.691 1.697 1 93.12 87 CYS A N 1
ATOM 656 C CA . CYS A 1 87 ? 1.829 7.457 2.68 1 93.12 87 CYS A CA 1
ATOM 657 C C . CYS A 1 87 ? 0.573 8.055 2.059 1 93.12 87 CYS A C 1
ATOM 659 O O . CYS A 1 87 ? -0.406 8.32 2.758 1 93.12 87 CYS A O 1
ATOM 661 N N . LEU A 1 88 ? 0.591 8.25 0.76 1 92.31 88 LEU A N 1
ATOM 662 C CA . LEU A 1 88 ? -0.514 9.008 0.183 1 92.31 88 LEU A CA 1
ATOM 663 C C . LEU A 1 88 ? -1.42 8.102 -0.646 1 92.31 88 LEU A C 1
ATOM 665 O O . LEU A 1 88 ? -2.58 8.438 -0.892 1 92.31 88 LEU A O 1
ATOM 669 N N . ASN A 1 89 ? -0.926 7.012 -1.137 1 88.25 89 ASN A N 1
ATOM 670 C CA . ASN A 1 89 ? -1.691 6.125 -2.006 1 88.25 89 ASN A CA 1
ATOM 671 C C . ASN A 1 89 ? -2.865 5.488 -1.267 1 88.25 89 ASN A C 1
ATOM 673 O O . ASN A 1 89 ? -2.668 4.723 -0.323 1 88.25 89 ASN A O 1
ATOM 677 N N . GLY A 1 90 ? -4.039 5.773 -1.672 1 88.44 90 GLY A N 1
ATOM 678 C CA . GLY A 1 90 ? -5.242 5.32 -0.993 1 88.44 90 GLY A CA 1
ATOM 679 C C . GLY A 1 90 ? -5.402 3.812 -0.998 1 88.44 90 GLY A C 1
ATOM 680 O O . GLY A 1 90 ? -5.973 3.238 -0.067 1 88.44 90 GLY A O 1
ATOM 681 N N . ASN A 1 91 ? -4.926 3.164 -2.02 1 85 91 ASN A N 1
ATOM 682 C CA . ASN A 1 91 ? -5.008 1.709 -2.08 1 85 91 ASN A CA 1
ATOM 683 C C . ASN A 1 91 ? -4.133 1.051 -1.019 1 85 91 ASN A C 1
ATOM 685 O O . ASN A 1 91 ? -4.547 0.08 -0.381 1 85 91 ASN A O 1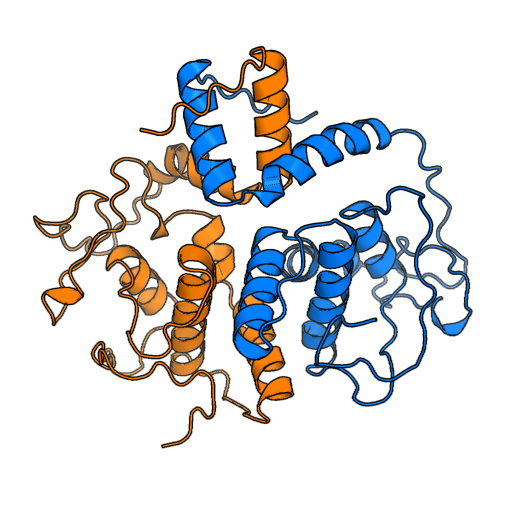
ATOM 689 N N . ILE A 1 92 ? -3.014 1.584 -0.868 1 90.25 92 ILE A N 1
ATOM 690 C CA . ILE A 1 92 ? -2.07 1.06 0.115 1 90.25 92 ILE A CA 1
ATOM 691 C C . ILE A 1 92 ? -2.619 1.279 1.523 1 90.25 92 ILE A C 1
ATOM 693 O O . ILE A 1 92 ? -2.598 0.367 2.354 1 90.25 92 ILE A O 1
ATOM 697 N N . LEU A 1 93 ? -3.119 2.428 1.741 1 93.19 93 LEU A N 1
ATOM 698 C CA . LEU A 1 93 ? -3.664 2.744 3.057 1 93.19 93 LEU A CA 1
ATOM 699 C C . LEU A 1 93 ? -4.891 1.891 3.357 1 93.19 93 LEU A C 1
ATOM 701 O O . LEU A 1 93 ? -5.105 1.482 4.5 1 93.19 93 LEU A O 1
ATOM 705 N N . ASP A 1 94 ? -5.664 1.632 2.389 1 90.38 94 ASP A N 1
ATOM 706 C CA . ASP A 1 94 ? -6.824 0.763 2.57 1 90.38 94 ASP A CA 1
ATOM 707 C C . ASP A 1 94 ? -6.395 -0.642 2.988 1 90.38 94 ASP A C 1
ATOM 709 O O . ASP A 1 94 ? -6.984 -1.231 3.896 1 90.38 94 ASP A O 1
ATOM 713 N N . VAL A 1 95 ? -5.441 -1.139 2.307 1 92.25 95 VAL A N 1
ATOM 714 C CA . VAL A 1 95 ? -4.941 -2.467 2.643 1 92.25 95 VAL A CA 1
ATOM 715 C C . VAL A 1 95 ? -4.398 -2.469 4.07 1 92.25 95 VAL A C 1
ATOM 717 O O . VAL A 1 95 ? -4.613 -3.422 4.82 1 92.25 95 VAL A O 1
ATOM 720 N N . ALA A 1 96 ? -3.715 -1.421 4.414 1 92.56 96 ALA A N 1
ATOM 721 C CA . ALA A 1 96 ? -3.215 -1.305 5.781 1 92.56 96 ALA A CA 1
ATOM 722 C C . ALA A 1 96 ? -4.363 -1.308 6.785 1 92.56 96 ALA A C 1
ATOM 724 O O . ALA A 1 96 ? -4.262 -1.922 7.852 1 92.56 96 ALA A O 1
ATOM 725 N N . MET A 1 97 ? -5.406 -0.628 6.484 1 90.94 97 MET A N 1
ATOM 726 C CA . MET A 1 97 ? -6.574 -0.601 7.359 1 90.94 97 MET A CA 1
ATOM 727 C C . MET A 1 97 ? -7.199 -1.987 7.477 1 90.94 97 MET A C 1
ATOM 729 O O . MET A 1 97 ? -7.602 -2.402 8.562 1 90.94 97 MET A O 1
ATOM 733 N N . ARG A 1 98 ? -7.258 -2.676 6.379 1 89.25 98 ARG A N 1
ATOM 734 C CA . ARG A 1 98 ? -7.805 -4.031 6.387 1 89.25 98 ARG A CA 1
ATOM 735 C C . ARG A 1 98 ? -6.941 -4.965 7.227 1 89.25 98 ARG A C 1
ATOM 737 O O . ARG A 1 98 ? -7.465 -5.785 7.984 1 89.25 98 ARG A O 1
ATOM 744 N N . ALA A 1 99 ? -5.715 -4.828 7.051 1 90 99 ALA A N 1
ATOM 745 C CA . ALA A 1 99 ? -4.801 -5.629 7.859 1 90 99 ALA A CA 1
ATOM 746 C C . ALA A 1 99 ? -4.996 -5.355 9.352 1 90 99 ALA A C 1
ATOM 748 O O . ALA A 1 99 ? -5.016 -6.285 10.156 1 90 99 ALA A O 1
ATOM 749 N N . ASN A 1 100 ? -5.121 -4.129 9.664 1 87.69 100 ASN A N 1
ATOM 750 C CA . ASN A 1 100 ? -5.359 -3.746 11.047 1 87.69 100 ASN A CA 1
ATOM 751 C C . ASN A 1 100 ? -6.691 -4.281 11.555 1 87.69 100 ASN A C 1
ATOM 753 O O . ASN A 1 100 ? -6.785 -4.746 12.695 1 87.69 100 ASN A O 1
ATOM 757 N N . GLU A 1 101 ? -7.648 -4.184 10.742 1 86 101 GLU A N 1
ATOM 758 C CA . GLU A 1 101 ? -8.969 -4.707 11.086 1 86 101 GLU A CA 1
ATOM 759 C C . GLU A 1 101 ? -8.906 -6.203 11.383 1 86 101 GLU A C 1
ATOM 761 O O . GLU A 1 101 ? -9.516 -6.676 12.352 1 86 101 GLU A O 1
ATOM 766 N N . ASP A 1 102 ? -8.227 -6.832 10.594 1 85.88 102 ASP A N 1
ATOM 767 C CA . ASP A 1 102 ? -8.094 -8.273 10.773 1 85.88 102 ASP A CA 1
ATOM 768 C C . ASP A 1 102 ? -7.359 -8.602 12.07 1 85.88 102 ASP A C 1
ATOM 770 O O . ASP A 1 102 ? -7.707 -9.562 12.758 1 85.88 102 ASP A O 1
ATOM 774 N N . THR A 1 103 ? -6.434 -7.836 12.398 1 84.44 103 THR A N 1
ATOM 775 C CA . THR A 1 103 ? -5.586 -8.086 13.555 1 84.44 103 THR A CA 1
ATOM 776 C C . THR A 1 103 ? -6.289 -7.668 14.844 1 84.44 103 THR A C 1
ATOM 778 O O . THR A 1 103 ? -6.227 -8.375 15.852 1 84.44 103 THR A O 1
ATOM 781 N N . PHE A 1 104 ? -7.012 -6.559 14.781 1 83.88 104 PHE A N 1
ATOM 782 C CA . PHE A 1 104 ? -7.5 -5.984 16.031 1 83.88 104 PHE A CA 1
ATOM 783 C C . PHE A 1 104 ? -9.023 -5.945 16.047 1 83.88 104 PHE A C 1
ATOM 785 O O . PHE A 1 104 ? -9.625 -5.441 17 1 83.88 104 PHE A O 1
ATOM 792 N N . ALA A 1 105 ? -9.68 -6.465 14.977 1 81.88 105 ALA A N 1
ATOM 793 C CA . ALA A 1 105 ? -11.141 -6.477 14.891 1 81.88 105 ALA A CA 1
ATOM 794 C C . ALA A 1 105 ? -11.711 -5.066 14.992 1 81.88 105 ALA A C 1
ATOM 796 O O . ALA A 1 105 ? -12.664 -4.824 15.734 1 81.88 105 ALA A O 1
ATOM 797 N N . ASP A 1 106 ? -10.984 -4.105 14.445 1 80.62 106 ASP A N 1
ATOM 798 C CA . ASP A 1 106 ? -11.391 -2.709 14.352 1 80.62 106 ASP A CA 1
ATOM 799 C C . ASP A 1 106 ? -11.766 -2.342 12.914 1 80.62 106 ASP A C 1
ATOM 801 O O . ASP A 1 106 ? -10.992 -2.584 11.984 1 80.62 106 ASP A O 1
ATOM 805 N N . SER A 1 107 ? -12.953 -1.925 12.703 1 81.56 107 SER A N 1
ATOM 806 C CA . SER A 1 107 ? -13.398 -1.625 11.352 1 81.56 107 SER A CA 1
ATOM 807 C C . SER A 1 107 ? -13.539 -0.121 11.133 1 81.56 107 SER A C 1
ATOM 809 O O . SER A 1 107 ? -14.648 0.413 11.125 1 81.56 107 SER A O 1
ATOM 811 N N . PRO A 1 108 ? -12.367 0.467 10.969 1 79.75 108 PRO A N 1
ATOM 812 C CA . PRO A 1 108 ? -12.469 1.902 10.688 1 79.75 108 PRO A CA 1
ATOM 813 C C . PRO A 1 108 ? -13.195 2.203 9.383 1 79.75 108 PRO A C 1
ATOM 815 O O . PRO A 1 108 ? -13.062 1.45 8.414 1 79.75 108 PRO A O 1
ATOM 818 N N . ASP A 1 109 ? -13.898 3.254 9.406 1 81.19 109 ASP A N 1
ATOM 819 C CA . ASP A 1 109 ? -14.508 3.67 8.148 1 81.19 109 ASP A CA 1
ATOM 820 C C . ASP A 1 109 ? -13.469 4.27 7.207 1 81.19 109 ASP A C 1
ATOM 822 O O . ASP A 1 109 ? -12.32 4.48 7.594 1 81.19 109 ASP A O 1
ATOM 826 N N . ARG A 1 110 ? -13.844 4.457 5.996 1 83.19 110 ARG A N 1
ATOM 827 C CA . ARG A 1 110 ? -12.914 4.965 4.988 1 83.19 110 ARG A CA 1
ATOM 828 C C . ARG A 1 110 ? -13.062 6.477 4.82 1 83.19 110 ARG A C 1
ATOM 830 O O . ARG A 1 110 ? -13.172 6.973 3.699 1 83.19 110 ARG A O 1
ATOM 837 N N . SER A 1 111 ? -13.047 7.125 5.984 1 82.19 111 SER A N 1
ATOM 838 C CA . SER A 1 111 ? -13.086 8.586 6.016 1 82.19 111 SER A CA 1
ATOM 839 C C . SER A 1 111 ? -11.695 9.172 5.809 1 82.19 111 SER A C 1
ATOM 841 O O . SER A 1 111 ? -10.688 8.492 6.004 1 82.19 111 SER A O 1
ATOM 843 N N . ASN A 1 112 ? -11.625 10.414 5.449 1 84.5 112 ASN A N 1
ATOM 844 C CA . ASN A 1 112 ? -10.344 11.102 5.32 1 84.5 112 ASN A CA 1
ATOM 845 C C . ASN A 1 112 ? -9.57 11.094 6.637 1 84.5 112 ASN A C 1
ATOM 847 O O . ASN A 1 112 ? -8.336 11.031 6.633 1 84.5 112 ASN A O 1
ATOM 851 N N . ALA A 1 113 ? -10.336 11.172 7.676 1 86.81 113 ALA A N 1
ATOM 852 C CA . ALA A 1 113 ? -9.68 11.156 8.984 1 86.81 113 ALA A CA 1
ATOM 853 C C . ALA A 1 113 ? -8.891 9.867 9.188 1 86.81 113 ALA A C 1
ATOM 855 O O . ALA A 1 113 ? -7.75 9.898 9.648 1 86.81 113 ALA A O 1
ATOM 856 N N . ASN A 1 114 ? -9.539 8.781 8.836 1 87.88 114 ASN A N 1
ATOM 857 C CA . ASN A 1 114 ? -8.852 7.508 9.008 1 87.88 114 ASN A CA 1
ATOM 858 C C . ASN A 1 114 ? -7.727 7.336 7.992 1 87.88 114 ASN A C 1
ATOM 860 O O . ASN A 1 114 ? -6.691 6.746 8.305 1 87.88 114 ASN A O 1
ATOM 864 N N . PHE A 1 115 ? -7.918 7.82 6.797 1 90.56 115 PHE A N 1
ATOM 865 C CA . PHE A 1 115 ? -6.836 7.77 5.82 1 90.56 115 PHE A CA 1
ATOM 866 C C . PHE A 1 115 ? -5.629 8.562 6.312 1 90.56 115 PHE A C 1
ATOM 868 O O . PHE A 1 115 ? -4.488 8.117 6.168 1 90.56 115 PHE A O 1
ATOM 875 N N . ARG A 1 116 ? -5.883 9.688 6.922 1 92.44 116 ARG A N 1
ATOM 876 C CA . ARG A 1 116 ? -4.793 10.484 7.477 1 92.44 116 ARG A CA 1
ATOM 877 C C . ARG A 1 116 ? -4.078 9.734 8.594 1 92.44 116 ARG A C 1
ATOM 879 O O . ARG A 1 116 ? -2.846 9.703 8.641 1 92.44 116 ARG A O 1
ATOM 886 N N . TYR A 1 117 ? -4.855 9.211 9.43 1 90.75 117 TYR A N 1
ATOM 887 C CA . TYR A 1 117 ? -4.305 8.477 10.562 1 90.75 117 TYR A CA 1
ATOM 888 C C . TYR A 1 117 ? -3.369 7.367 10.094 1 90.75 117 TYR A C 1
ATOM 890 O O . TYR A 1 117 ? -2.258 7.227 10.609 1 90.75 117 TYR A O 1
ATOM 898 N N . TYR A 1 118 ? -3.82 6.629 9.18 1 92.5 118 TYR A N 1
ATOM 899 C CA . TYR A 1 118 ? -3.008 5.512 8.703 1 92.5 118 TYR A CA 1
ATOM 900 C C . TYR A 1 118 ? -1.85 6.004 7.848 1 92.5 118 TYR A C 1
ATOM 902 O O . TYR A 1 118 ? -0.799 5.363 7.781 1 92.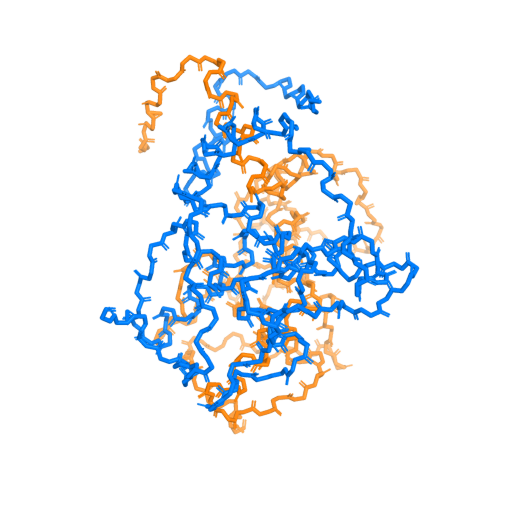5 118 TYR A O 1
ATOM 910 N N . ALA A 1 119 ? -2.02 7.129 7.16 1 94.19 119 ALA A N 1
ATOM 911 C CA . ALA A 1 119 ? -0.882 7.734 6.473 1 94.19 119 ALA A CA 1
ATOM 912 C C . ALA A 1 119 ? 0.239 8.07 7.453 1 94.19 119 ALA A C 1
ATOM 914 O O . ALA A 1 119 ? 1.41 7.793 7.18 1 94.19 119 ALA A O 1
ATOM 915 N N . TYR A 1 120 ? -0.175 8.633 8.594 1 91.56 120 TYR A N 1
ATOM 916 C CA . TYR A 1 120 ? 0.803 8.93 9.633 1 91.56 120 TYR A CA 1
ATOM 917 C C . TYR A 1 120 ? 1.51 7.664 10.102 1 91.56 120 TYR A C 1
ATOM 919 O O . TYR A 1 120 ? 2.732 7.648 10.258 1 91.56 120 TYR A O 1
ATOM 927 N N . ARG A 1 121 ? 0.754 6.684 10.273 1 91.31 121 ARG A N 1
ATOM 928 C CA . ARG A 1 121 ? 1.3 5.418 10.758 1 91.31 121 ARG A CA 1
ATOM 929 C C . ARG A 1 121 ? 2.273 4.82 9.75 1 91.31 121 ARG A C 1
ATOM 931 O O . ARG A 1 121 ? 3.346 4.34 10.125 1 91.31 121 ARG A O 1
ATOM 938 N N . GLN A 1 122 ? 1.862 4.816 8.484 1 93.5 122 GLN A N 1
ATOM 939 C CA . GLN A 1 122 ? 2.738 4.289 7.445 1 93.5 122 GLN A CA 1
ATOM 940 C C . GLN A 1 122 ? 4.066 5.039 7.414 1 93.5 122 GLN A C 1
ATOM 942 O O . GLN A 1 122 ? 5.125 4.43 7.23 1 93.5 122 GLN A O 1
ATOM 947 N N . TYR A 1 123 ? 4.016 6.375 7.617 1 91.75 123 TYR A N 1
ATOM 948 C CA . TYR A 1 123 ? 5.242 7.16 7.645 1 91.75 123 TYR A CA 1
ATOM 949 C C . TYR A 1 123 ? 6.156 6.707 8.773 1 91.75 123 TYR A C 1
ATOM 951 O O . TYR A 1 123 ? 7.363 6.539 8.57 1 91.75 123 TYR A O 1
ATOM 959 N N . ILE A 1 124 ? 5.586 6.551 9.945 1 88.62 124 ILE A N 1
ATOM 960 C CA . ILE A 1 124 ? 6.371 6.188 11.125 1 88.62 124 ILE A CA 1
ATOM 961 C C . ILE A 1 124 ? 6.988 4.809 10.922 1 88.62 124 ILE A C 1
ATOM 963 O O . ILE A 1 124 ? 8.164 4.598 11.227 1 88.62 124 ILE A O 1
ATOM 967 N N . TYR A 1 125 ? 6.234 3.836 10.383 1 86.94 125 TYR A N 1
ATOM 968 C CA . TYR A 1 125 ? 6.805 2.525 10.094 1 86.94 125 TYR A CA 1
ATOM 969 C C . TYR A 1 125 ? 7.941 2.637 9.078 1 86.94 125 TYR A C 1
ATOM 971 O O . TYR A 1 125 ? 8.977 1.985 9.227 1 86.94 125 TYR A O 1
ATOM 979 N N . TRP A 1 126 ? 7.695 3.439 8.078 1 88.19 126 TRP A N 1
ATOM 980 C CA . TRP A 1 126 ? 8.672 3.607 7.012 1 88.19 126 TRP A CA 1
ATOM 981 C C . TRP A 1 126 ? 9.953 4.234 7.539 1 88.19 126 TRP A C 1
ATOM 983 O O . TRP A 1 126 ? 11.055 3.719 7.301 1 88.19 126 TRP A O 1
ATOM 993 N N . GLN A 1 127 ? 9.805 5.301 8.398 1 84.75 127 GLN A N 1
ATOM 994 C CA . GLN A 1 127 ? 10.977 6.074 8.789 1 84.75 127 GLN A CA 1
ATOM 995 C C . GLN A 1 127 ? 11.578 5.527 10.086 1 84.75 127 GLN A C 1
ATOM 997 O O . GLN A 1 127 ? 12.797 5.578 10.273 1 84.75 127 GLN A O 1
ATOM 1002 N N . HIS A 1 128 ? 10.711 4.934 11 1 82.5 128 HIS A N 1
ATOM 1003 C CA . HIS A 1 128 ? 11.203 4.59 12.328 1 82.5 128 HIS A CA 1
ATOM 1004 C C . HIS A 1 128 ? 11.062 3.098 12.602 1 82.5 128 HIS A C 1
ATOM 1006 O O . HIS A 1 128 ? 11.578 2.59 13.594 1 82.5 128 HIS A O 1
ATOM 1012 N N . GLY A 1 129 ? 10.273 2.406 11.766 1 79.69 129 GLY A N 1
ATOM 1013 C CA . GLY A 1 129 ? 10.188 0.958 11.875 1 79.69 129 GLY A CA 1
ATOM 1014 C C . GLY A 1 129 ? 9.141 0.493 12.867 1 79.69 129 GLY A C 1
ATOM 1015 O O . GLY A 1 129 ? 8.703 -0.66 12.828 1 79.69 129 GLY A O 1
ATOM 1016 N N . ARG A 1 130 ? 8.82 1.334 13.789 1 81.44 130 ARG A N 1
ATOM 1017 C CA . ARG A 1 130 ? 7.844 0.984 14.82 1 81.44 130 ARG A CA 1
ATOM 1018 C C . ARG A 1 130 ? 7.035 2.205 15.242 1 81.44 130 ARG A C 1
ATOM 1020 O O . ARG A 1 130 ? 7.496 3.34 15.109 1 81.44 130 ARG A O 1
ATOM 1027 N N . LEU A 1 131 ? 5.797 1.707 15.742 1 80.38 131 LEU A N 1
ATOM 1028 C CA . LEU A 1 131 ? 4.992 2.787 16.297 1 80.38 131 LEU A CA 1
ATOM 1029 C C . LEU A 1 131 ? 5.449 3.133 17.719 1 80.38 131 LEU A C 1
ATOM 1031 O O . LEU A 1 131 ? 5.875 2.252 18.469 1 80.38 131 LEU A O 1
ATOM 1035 N N . GLY A 1 132 ? 5.969 4.109 18.047 1 63.53 132 GLY A N 1
ATOM 1036 C CA . GLY A 1 132 ? 6.496 4.527 19.344 1 63.53 132 GLY A CA 1
ATOM 1037 C C . GLY A 1 132 ? 5.559 4.23 20.5 1 63.53 132 GLY A C 1
ATOM 1038 O O . GLY A 1 132 ? 4.336 4.352 20.359 1 63.53 132 GLY A O 1
ATOM 1039 N N . ALA A 1 133 ? 5.906 3.199 21.484 1 57.56 133 ALA A N 1
ATOM 1040 C CA . ALA A 1 133 ? 5.109 2.844 22.656 1 57.56 133 ALA A CA 1
ATOM 1041 C C . ALA A 1 133 ? 4.645 4.09 23.391 1 57.56 133 ALA A C 1
ATOM 1043 O O . ALA A 1 133 ? 3.508 4.148 23.875 1 57.56 133 ALA A O 1
ATOM 1044 N N . HIS A 1 134 ? 5.586 5.031 23.406 1 50.41 134 HIS A N 1
ATOM 1045 C CA . HIS A 1 134 ? 5.336 6.105 24.359 1 50.41 134 HIS A CA 1
ATOM 1046 C C . HIS A 1 134 ? 5.656 7.465 23.75 1 50.41 134 HIS A C 1
ATOM 1048 O O . HIS A 1 134 ? 5.453 8.5 24.406 1 50.41 134 HIS A O 1
ATOM 1054 N N . ARG A 1 135 ? 6.051 7.492 22.641 1 55 135 ARG A N 1
ATOM 1055 C CA . ARG A 1 135 ? 6.398 8.797 22.094 1 55 135 ARG A CA 1
ATOM 1056 C C . ARG A 1 135 ? 5.934 8.922 20.641 1 55 135 ARG A C 1
ATOM 1058 O O . ARG A 1 135 ? 6.246 8.07 19.812 1 55 135 ARG A O 1
ATOM 1065 N N . ARG A 1 136 ? 4.984 9.797 20.5 1 65.94 136 ARG A N 1
ATOM 1066 C CA . ARG A 1 136 ? 4.594 10.109 19.125 1 65.94 136 ARG A CA 1
ATOM 1067 C C . ARG A 1 136 ? 5.773 10.664 18.344 1 65.94 136 ARG A C 1
ATOM 1069 O O . ARG A 1 136 ? 6.453 11.586 18.797 1 65.94 136 ARG A O 1
ATOM 1076 N N . LEU A 1 137 ? 6.199 9.914 17.516 1 79.12 137 LEU A N 1
ATOM 1077 C CA . LEU A 1 137 ? 7.266 10.383 16.641 1 79.12 137 LEU A CA 1
ATOM 1078 C C . LEU A 1 137 ? 6.762 11.492 15.719 1 79.12 137 LEU A C 1
ATOM 1080 O O . LEU A 1 137 ? 5.648 11.422 15.195 1 79.12 137 LEU A O 1
ATOM 1084 N N . VAL A 1 138 ? 7.48 12.594 15.789 1 85.69 138 VAL A N 1
ATOM 1085 C CA . VAL A 1 138 ? 7.074 13.789 15.055 1 85.69 138 VAL A CA 1
ATOM 1086 C C . VAL A 1 138 ? 7.305 13.578 13.562 1 85.69 138 VAL A C 1
ATOM 1088 O O . VAL A 1 138 ? 8.359 13.094 13.156 1 85.69 138 VAL A O 1
ATOM 1091 N N . ILE A 1 139 ? 6.336 13.844 12.773 1 92.25 139 ILE A N 1
ATOM 1092 C CA . ILE A 1 139 ? 6.402 13.812 11.32 1 92.25 139 ILE A CA 1
ATOM 1093 C C . ILE A 1 139 ? 6.727 15.211 10.789 1 92.25 139 ILE A C 1
ATOM 1095 O O . ILE A 1 139 ? 6.137 16.203 11.227 1 92.25 139 ILE A O 1
ATOM 1099 N N . PRO A 1 140 ? 7.699 15.312 9.906 1 92.44 140 PRO A N 1
ATOM 1100 C CA . PRO A 1 140 ? 8.023 16.625 9.344 1 92.44 140 PRO A CA 1
ATOM 1101 C C . PRO A 1 140 ? 6.797 17.344 8.781 1 92.44 140 PRO A C 1
ATOM 1103 O O . PRO A 1 140 ? 5.902 16.703 8.227 1 92.44 140 PRO A O 1
ATOM 1106 N N . SER A 1 141 ? 6.859 18.609 8.938 1 93.62 141 SER A N 1
ATOM 1107 C CA . SER A 1 141 ? 5.715 19.438 8.562 1 93.62 141 SER A CA 1
ATOM 1108 C C . SER A 1 141 ? 5.414 19.297 7.07 1 93.62 141 SER A C 1
ATOM 1110 O O . SER A 1 141 ? 4.25 19.344 6.66 1 93.62 141 SER A O 1
ATOM 1112 N N . CYS A 1 142 ? 6.48 19.125 6.262 1 93.69 142 CYS A N 1
ATOM 1113 C CA . CYS A 1 142 ? 6.27 18.969 4.828 1 93.69 142 CYS A CA 1
ATOM 1114 C C . CYS A 1 142 ? 5.449 17.719 4.527 1 93.69 142 CYS A C 1
ATOM 1116 O O . CYS A 1 142 ? 4.594 17.734 3.639 1 93.69 142 CYS A O 1
ATOM 1118 N N . CYS A 1 143 ? 5.676 16.703 5.238 1 94.12 143 CYS A N 1
ATOM 1119 C CA . CYS A 1 143 ? 4.93 15.469 5.066 1 94.12 143 CYS A CA 1
ATOM 1120 C C . CYS A 1 143 ? 3.502 15.609 5.578 1 94.12 143 CYS A C 1
ATOM 1122 O O . CYS A 1 143 ? 2.555 15.164 4.93 1 94.12 143 CYS A O 1
ATOM 1124 N N . VAL A 1 144 ? 3.369 16.266 6.734 1 93.88 144 VAL A N 1
ATOM 1125 C CA . VAL A 1 144 ? 2.045 16.469 7.309 1 93.88 144 VAL A CA 1
ATOM 1126 C C . VAL A 1 144 ? 1.189 17.297 6.355 1 93.88 144 VAL A C 1
ATOM 1128 O O . VAL A 1 144 ? 0.016 17 6.137 1 93.88 144 VAL A O 1
ATOM 1131 N N . ARG A 1 145 ? 1.821 18.234 5.832 1 91.62 145 ARG A N 1
ATOM 1132 C CA . ARG A 1 145 ? 1.114 19.094 4.891 1 91.62 145 ARG A CA 1
ATOM 1133 C C . ARG A 1 145 ? 0.58 18.297 3.707 1 91.62 145 ARG A C 1
ATOM 1135 O O . ARG A 1 145 ? -0.591 18.422 3.342 1 91.62 145 ARG A O 1
ATOM 1142 N N . LYS A 1 146 ? 1.439 17.516 3.127 1 92.62 146 LYS A N 1
ATOM 1143 C CA . LYS A 1 146 ? 1.051 16.734 1.957 1 92.62 146 LYS A CA 1
ATOM 1144 C C . LYS A 1 146 ? -0.059 15.75 2.303 1 92.62 146 LYS A C 1
ATOM 1146 O O . LYS A 1 146 ? -0.985 15.547 1.515 1 92.62 146 LYS A O 1
ATOM 1151 N N . ILE A 1 147 ? 0.011 15.141 3.428 1 93.38 147 ILE A N 1
ATOM 1152 C CA . ILE A 1 147 ? -0.997 14.188 3.875 1 93.38 147 ILE A CA 1
ATOM 1153 C C . ILE A 1 147 ? -2.334 14.898 4.066 1 93.38 147 ILE A C 1
ATOM 1155 O O . ILE A 1 147 ? -3.375 14.406 3.627 1 93.38 147 ILE A O 1
ATOM 1159 N N . ARG A 1 148 ? -2.291 16.031 4.703 1 90.62 148 ARG A N 1
ATOM 1160 C CA . ARG A 1 148 ? -3.516 16.766 4.996 1 90.62 148 ARG A CA 1
ATOM 1161 C C . ARG A 1 148 ? -4.117 17.344 3.721 1 90.62 148 ARG A C 1
ATOM 1163 O O . ARG A 1 148 ? -5.332 17.531 3.627 1 90.62 148 ARG A O 1
ATOM 1170 N N . GLU A 1 149 ? -3.232 17.641 2.797 1 87.62 149 GLU A N 1
ATOM 1171 C CA . GLU A 1 149 ? -3.729 18.094 1.502 1 87.62 149 GLU A CA 1
ATOM 1172 C C . GLU A 1 149 ? -4.465 16.984 0.768 1 87.62 149 GLU A C 1
ATOM 1174 O O . GLU A 1 149 ? -5.492 17.219 0.129 1 87.62 149 GLU A O 1
ATOM 1179 N N . ARG A 1 150 ? -3.943 15.812 0.803 1 88.25 150 ARG A N 1
ATOM 1180 C CA . ARG A 1 150 ? -4.551 14.672 0.121 1 88.25 150 ARG A CA 1
ATOM 1181 C C . ARG A 1 150 ? -5.805 14.203 0.848 1 88.25 150 ARG A C 1
ATOM 1183 O O . ARG A 1 150 ? -6.77 13.766 0.215 1 88.25 150 ARG A O 1
ATOM 1190 N N . TYR A 1 151 ? -5.715 14.234 2.121 1 90.19 151 TYR A N 1
ATOM 1191 C CA . TYR A 1 151 ? -6.828 13.789 2.953 1 90.19 151 TYR A CA 1
ATOM 1192 C C . TYR A 1 151 ? -7.262 14.891 3.914 1 90.19 151 TYR A C 1
ATOM 1194 O O . TYR A 1 151 ? -7.031 14.797 5.121 1 90.19 151 TYR A O 1
ATOM 1202 N N . PRO A 1 152 ? -8.008 15.805 3.396 1 86.5 152 PRO A N 1
ATOM 1203 C CA . PRO A 1 152 ? -8.352 16.969 4.211 1 86.5 152 PRO A CA 1
ATOM 1204 C C . PRO A 1 152 ? -9.469 16.688 5.207 1 86.5 152 PRO A C 1
ATOM 1206 O O . PRO A 1 152 ? -10.273 15.781 4.996 1 86.5 152 PRO A O 1
ATOM 1209 N N . SER A 1 153 ? -9.406 17.453 6.293 1 83.69 153 SER A N 1
ATOM 1210 C CA . SER A 1 153 ? -10.539 17.438 7.219 1 83.69 153 SER A CA 1
ATOM 1211 C C . SER A 1 153 ? -11.688 18.297 6.695 1 83.69 153 SER A C 1
ATOM 1213 O O . SER A 1 153 ? -11.461 19.25 5.953 1 83.69 153 SER A O 1
ATOM 1215 N N . ALA A 1 154 ? -12.867 17.906 7.148 1 72.19 154 ALA A N 1
ATOM 1216 C CA . ALA A 1 154 ? -14.047 18.625 6.676 1 72.19 154 ALA A CA 1
ATOM 1217 C C . ALA A 1 154 ? -14.031 20.078 7.148 1 72.19 154 ALA A C 1
ATOM 1219 O O . ALA A 1 154 ? -14.414 20.984 6.402 1 72.19 154 ALA A O 1
ATOM 1220 N N . ASP A 1 155 ? -13.523 20.234 8.305 1 72.56 155 ASP A N 1
ATOM 1221 C CA . ASP A 1 155 ? -13.555 21.594 8.867 1 72.56 155 ASP A CA 1
ATOM 1222 C C . ASP A 1 155 ? -12.172 22.234 8.836 1 72.56 155 ASP A C 1
ATOM 1224 O O . ASP A 1 155 ? -11.984 23.344 9.344 1 72.56 155 ASP A O 1
ATOM 1228 N N . GLY A 1 156 ? -11.227 21.609 8.312 1 71.5 156 GLY A N 1
ATOM 1229 C CA . GLY A 1 156 ? -9.875 22.125 8.242 1 71.5 156 GLY A CA 1
ATOM 1230 C C . GLY A 1 156 ? -9.148 22.078 9.578 1 71.5 156 GLY A C 1
ATOM 1231 O O . GLY A 1 156 ? -8.039 22.609 9.703 1 71.5 156 GLY A O 1
ATOM 1232 N N . ARG A 1 157 ? -9.883 21.609 10.562 1 69.81 157 ARG A N 1
ATOM 1233 C CA . ARG A 1 157 ? -9.258 21.484 11.883 1 69.81 157 ARG A CA 1
ATOM 1234 C C . ARG A 1 157 ? -8.695 20.094 12.094 1 69.81 157 ARG A C 1
ATOM 1236 O O . ARG A 1 157 ? -9.344 19.094 11.758 1 69.81 157 ARG A O 1
ATOM 1243 N N . TYR A 1 158 ? -7.438 20.156 12.484 1 73.44 158 TYR A N 1
ATOM 1244 C CA . TYR A 1 158 ? -6.758 18.891 12.695 1 73.44 158 TYR A CA 1
ATOM 1245 C C . TYR A 1 158 ? -6.402 18.688 14.164 1 73.44 158 TYR A C 1
ATOM 1247 O O . TYR A 1 158 ? -6.18 19.672 14.891 1 73.44 158 TYR A O 1
ATOM 1255 N N . LYS A 1 159 ? -6.578 17.359 14.68 1 61.5 159 LYS A N 1
ATOM 1256 C CA . LYS A 1 159 ? -6.207 17.078 16.062 1 61.5 159 LYS A CA 1
ATOM 1257 C C . LYS A 1 159 ? -4.734 17.391 16.312 1 61.5 159 LYS A C 1
ATOM 1259 O O . LYS A 1 159 ? -3.891 17.172 15.438 1 61.5 159 LYS A O 1
ATOM 1264 N N . ARG A 1 160 ? -4.5 18.125 17.297 1 57.97 160 ARG A N 1
ATOM 1265 C CA . ARG A 1 160 ? -3.15 18.516 17.688 1 57.97 160 ARG A CA 1
ATOM 1266 C C . ARG A 1 160 ? -2.305 17.281 18.031 1 57.97 160 ARG A C 1
ATOM 1268 O O . ARG A 1 160 ? -2.836 16.25 18.422 1 57.97 160 ARG A O 1
ATOM 1275 N N . PHE A 1 161 ? -1.029 17.297 17.609 1 58.66 161 PHE A N 1
ATOM 1276 C CA . PHE A 1 161 ? -0.068 16.266 17.969 1 58.66 161 PHE A CA 1
ATOM 1277 C C . PHE A 1 161 ? -0.069 16 19.469 1 58.66 161 PHE A C 1
ATOM 1279 O O . PHE A 1 161 ? 0.028 16.953 20.266 1 58.66 161 PHE A O 1
ATOM 1286 N N . SER A 1 162 ? -0.732 14.906 20 1 54.66 162 SER A N 1
ATOM 1287 C CA . SER A 1 162 ? -0.577 14.555 21.406 1 54.66 162 SER A CA 1
ATOM 1288 C C . SER A 1 162 ? 0.55 13.547 21.609 1 54.66 162 SER A C 1
ATOM 1290 O O . SER A 1 162 ? 0.65 12.57 20.875 1 54.66 162 SER A O 1
ATOM 1292 N N . SER A 1 163 ? 1.677 13.992 22.141 1 45.88 163 SER A N 1
ATOM 1293 C CA . SER A 1 163 ? 2.838 13.164 22.453 1 45.88 163 SER A CA 1
ATOM 1294 C C . SER A 1 163 ? 2.418 11.836 23.062 1 45.88 163 SER A C 1
ATOM 1296 O O . SER A 1 163 ? 3.268 11.031 23.453 1 45.88 163 SER A O 1
ATOM 1298 N N . GLY A 1 164 ? 1.125 11.547 23.344 1 45.72 164 GLY A N 1
ATOM 1299 C CA . GLY A 1 164 ? 0.835 10.359 24.125 1 45.72 164 GLY A CA 1
ATOM 1300 C C . GLY A 1 164 ? 1.048 9.07 23.359 1 45.72 164 GLY A C 1
ATOM 1301 O O . GLY A 1 164 ? 1.565 9.086 22.25 1 45.72 164 GLY A O 1
ATOM 1302 N N . ARG A 1 165 ? 0.615 7.828 23.953 1 43.12 165 ARG A N 1
ATOM 1303 C CA . ARG A 1 165 ? 0.843 6.43 23.594 1 43.12 165 ARG A CA 1
ATOM 1304 C C . ARG A 1 165 ? 0.211 6.105 22.234 1 43.12 165 ARG A C 1
ATOM 1306 O O . ARG A 1 165 ? -0.965 6.402 22.016 1 43.12 165 ARG A O 1
ATOM 1313 N N . CYS A 1 166 ? 1.01 6.277 21.297 1 45.91 166 CYS A N 1
ATOM 1314 C CA . CYS A 1 166 ? 0.442 5.77 20.047 1 45.91 166 CYS A CA 1
ATOM 1315 C C . CYS A 1 166 ? -0.164 4.387 20.25 1 45.91 166 CYS A C 1
ATOM 1317 O O . CYS A 1 166 ? 0.531 3.453 20.656 1 45.91 166 CYS A O 1
ATOM 1319 N N . ARG A 1 167 ? -1.448 4.223 20.578 1 41.25 167 ARG A N 1
ATOM 1320 C CA . ARG A 1 167 ? -2.02 2.9 20.797 1 41.25 167 ARG A CA 1
ATOM 1321 C C . ARG A 1 167 ? -1.94 2.049 19.547 1 41.25 167 ARG A C 1
ATOM 1323 O O . ARG A 1 167 ? -2.385 2.473 18.469 1 41.25 167 ARG A O 1
ATOM 1330 N N . THR A 1 168 ? -1.011 1.329 19.406 1 42.53 168 THR A N 1
ATOM 1331 C CA . THR A 1 168 ? -1.072 0.324 18.359 1 42.53 168 THR A CA 1
ATOM 1332 C C . THR A 1 168 ? -2.504 -0.171 18.172 1 42.53 168 THR A C 1
ATOM 1334 O O . THR A 1 168 ? -2.803 -0.852 17.188 1 42.53 168 THR A O 1
ATOM 1337 N N . GLY A 1 169 ? -3.328 -0.362 19.234 1 38.19 169 GLY A N 1
ATOM 1338 C CA . GLY A 1 169 ? -4.617 -1.035 19.297 1 38.19 169 GLY A CA 1
ATOM 1339 C C . GLY A 1 169 ? -5.73 -0.262 18.609 1 38.19 169 GLY A C 1
ATOM 1340 O O . GLY A 1 169 ? -5.469 0.609 17.781 1 38.19 169 GLY A O 1
ATOM 1341 N N . ARG A 1 170 ? -7.117 -0.195 19.281 1 34.72 170 ARG A N 1
ATOM 1342 C CA . ARG A 1 170 ? -8.516 0.175 19.109 1 34.72 170 ARG A CA 1
ATOM 1343 C C . ARG A 1 170 ? -8.656 1.669 18.828 1 34.72 170 ARG A C 1
ATOM 1345 O O . ARG A 1 170 ? -8.094 2.494 19.547 1 34.72 170 ARG A O 1
ATOM 1352 N N . LEU A 1 171 ? -8.742 2.053 17.625 1 33.91 171 LEU A N 1
ATOM 1353 C CA . LEU A 1 171 ? -9.297 3.389 17.422 1 33.91 171 LEU A CA 1
ATOM 1354 C C . LEU A 1 171 ? -10.422 3.668 18.406 1 33.91 171 LEU A C 1
ATOM 1356 O O . LEU A 1 171 ? -11.555 3.232 18.188 1 33.91 171 LEU A O 1
ATOM 1360 N N . ASN A 1 172 ? -10.609 3.332 19.578 1 24.09 172 ASN A N 1
ATOM 1361 C CA . ASN A 1 172 ? -11.742 3.451 20.484 1 24.09 172 ASN A CA 1
ATOM 1362 C C . ASN A 1 172 ? -12.367 4.84 20.422 1 24.09 172 ASN A C 1
ATOM 1364 O O . ASN A 1 172 ? -13.516 4.992 20.016 1 24.09 172 ASN A O 1
ATOM 1368 N N . ASP A 1 173 ? -12.234 5.555 21.766 1 23.17 173 ASP A N 1
ATOM 1369 C CA . ASP A 1 173 ? -13.203 6.453 22.391 1 23.17 173 ASP A CA 1
ATOM 1370 C C . ASP A 1 173 ? -13.266 7.789 21.641 1 23.17 173 ASP A C 1
ATOM 1372 O O . ASP A 1 173 ? -12.234 8.305 21.203 1 23.17 173 ASP A O 1
ATOM 1376 N N . MET B 1 1 ? -27.109 -9.438 -10.812 1 20.36 1 MET B N 1
ATOM 1377 C CA . MET B 1 1 ? -26.312 -8.438 -11.5 1 20.36 1 MET B CA 1
ATOM 1378 C C . MET B 1 1 ? -26.531 -7.047 -10.914 1 20.36 1 MET B C 1
ATOM 1380 O O . MET B 1 1 ? -27.656 -6.555 -10.891 1 20.36 1 MET B O 1
ATOM 1384 N N . LEU B 1 2 ? -26.109 -6.73 -9.82 1 24.03 2 LEU B N 1
ATOM 1385 C CA . LEU B 1 2 ? -26.531 -5.52 -9.125 1 24.03 2 LEU B CA 1
ATOM 1386 C C . LEU B 1 2 ? -26.375 -4.297 -10.023 1 24.03 2 LEU B C 1
ATOM 1388 O O . LEU B 1 2 ? -25.297 -4.066 -10.586 1 24.03 2 LEU B O 1
ATOM 1392 N N . SER B 1 3 ? -27.344 -3.865 -10.758 1 26.67 3 SER B N 1
ATOM 1393 C CA . SER B 1 3 ? -27.594 -2.66 -11.539 1 26.67 3 SER B CA 1
ATOM 1394 C C . SER B 1 3 ? -27.219 -1.406 -10.766 1 26.67 3 SER B C 1
ATOM 1396 O O . SER B 1 3 ? -27.875 -1.054 -9.781 1 26.67 3 SER B O 1
ATOM 1398 N N . LEU B 1 4 ? -26.016 -1.233 -10.414 1 32.12 4 LEU B N 1
ATOM 1399 C CA . LEU B 1 4 ? -25.734 0.076 -9.836 1 32.12 4 LEU B CA 1
ATOM 1400 C C . LEU B 1 4 ? -26.359 1.186 -10.68 1 32.12 4 LEU B C 1
ATOM 1402 O O . LEU B 1 4 ? -25.922 1.438 -11.805 1 32.12 4 LEU B O 1
ATOM 1406 N N . ASN B 1 5 ? -27.5 1.295 -10.859 1 37.47 5 ASN B N 1
ATOM 1407 C CA . ASN B 1 5 ? -28.281 2.395 -11.406 1 37.47 5 ASN B CA 1
ATOM 1408 C C . ASN B 1 5 ? -27.766 3.748 -10.938 1 37.47 5 ASN B C 1
ATOM 1410 O O . ASN B 1 5 ? -28.172 4.242 -9.891 1 37.47 5 ASN B O 1
ATOM 1414 N N . LEU B 1 6 ? -26.484 4.098 -11.07 1 42.09 6 LEU B N 1
ATOM 1415 C CA . LEU B 1 6 ? -26.062 5.457 -10.758 1 42.09 6 LEU B CA 1
ATOM 1416 C C . LEU B 1 6 ? -26.766 6.473 -11.641 1 42.09 6 LEU B C 1
ATOM 1418 O O . LEU B 1 6 ? -26.656 6.43 -12.867 1 42.09 6 LEU B O 1
ATOM 1422 N N . ASP B 1 7 ? -27.891 6.719 -11.469 1 50.47 7 ASP B N 1
ATOM 1423 C CA . ASP B 1 7 ? -28.625 7.812 -12.094 1 50.47 7 ASP B CA 1
ATOM 1424 C C . ASP B 1 7 ? -27.734 9.055 -12.227 1 50.47 7 ASP B C 1
ATOM 1426 O O . ASP B 1 7 ? -28.172 10.172 -11.93 1 50.47 7 ASP B O 1
ATOM 1430 N N . LEU B 1 8 ? -26.453 8.945 -12.453 1 52.38 8 LEU B N 1
ATOM 1431 C CA . LEU B 1 8 ? -25.562 10.078 -12.648 1 52.38 8 LEU B CA 1
ATOM 1432 C C . LEU B 1 8 ? -25.406 10.398 -14.133 1 52.38 8 LEU B C 1
ATOM 1434 O O . LEU B 1 8 ? -25.391 9.492 -14.969 1 52.38 8 LEU B O 1
ATOM 1438 N N . ASP B 1 9 ? -25.766 11.641 -14.422 1 57.25 9 ASP B N 1
ATOM 1439 C CA . ASP B 1 9 ? -25.469 12.055 -15.789 1 57.25 9 ASP B CA 1
ATOM 1440 C C . ASP B 1 9 ? -24.016 11.781 -16.156 1 57.25 9 ASP B C 1
ATOM 1442 O O . ASP B 1 9 ? -23.203 11.477 -15.273 1 57.25 9 ASP B O 1
ATOM 1446 N N . ARG B 1 10 ? -23.844 11.68 -17.391 1 54.19 10 ARG B N 1
ATOM 1447 C CA . ARG B 1 10 ? -22.516 11.336 -17.906 1 54.19 10 ARG B CA 1
ATOM 1448 C C . ARG B 1 10 ? -21.438 12.195 -17.266 1 54.19 10 ARG B C 1
ATOM 1450 O O . ARG B 1 10 ? -20.375 11.688 -16.891 1 54.19 10 ARG B O 1
ATOM 1457 N N . SER B 1 11 ? -21.703 13.375 -17.141 1 55.88 11 SER B N 1
ATOM 1458 C CA . SER B 1 11 ? -20.734 14.305 -16.594 1 55.88 11 SER B CA 1
ATOM 1459 C C . SER B 1 11 ? -20.422 13.984 -15.125 1 55.88 11 SER B C 1
ATOM 1461 O O . SER B 1 11 ? -19.281 14.039 -14.695 1 55.88 11 SER B O 1
ATOM 1463 N N . SER B 1 12 ? -21.484 13.625 -14.461 1 54.28 12 SER B N 1
ATOM 1464 C CA . SER B 1 12 ? -21.297 13.258 -13.055 1 54.28 12 SER B CA 1
ATOM 1465 C C . SER B 1 12 ? -20.547 11.945 -12.922 1 54.28 12 SER B C 1
ATOM 1467 O O . SER B 1 12 ? -19.688 11.805 -12.047 1 54.28 12 SER B O 1
ATOM 1469 N N . LEU B 1 13 ? -20.875 11.031 -13.719 1 55.66 13 LEU B N 1
ATOM 1470 C CA . LEU B 1 13 ? -20.172 9.758 -13.719 1 55.66 13 LEU B CA 1
ATOM 1471 C C . LEU B 1 13 ? -18.688 9.953 -14.062 1 55.66 13 LEU B C 1
ATOM 1473 O O . LEU B 1 13 ? -17.828 9.312 -13.461 1 55.66 13 LEU B O 1
ATOM 1477 N N . GLU B 1 14 ? -18.453 10.766 -15 1 57.03 14 GLU B N 1
ATOM 1478 C CA . GLU B 1 14 ? -17.078 11.086 -15.375 1 57.03 14 GLU B CA 1
ATOM 1479 C C . GLU B 1 14 ? -16.328 11.727 -14.211 1 57.03 14 GLU B C 1
ATOM 1481 O O . GLU B 1 14 ? -15.156 11.422 -13.977 1 57.03 14 GLU B O 1
ATOM 1486 N N . GLU B 1 15 ? -17.016 12.508 -13.578 1 53.19 15 GLU B N 1
ATOM 1487 C CA . GLU B 1 15 ? -16.406 13.164 -12.43 1 53.19 15 GLU B CA 1
ATOM 1488 C C . GLU B 1 15 ? -16.094 12.156 -11.32 1 53.19 15 GLU B C 1
ATOM 1490 O O . GLU B 1 15 ? -15.016 12.188 -10.727 1 53.19 15 GLU B O 1
ATOM 1495 N N . ILE B 1 16 ? -17.109 11.336 -11.086 1 51.69 16 ILE B N 1
ATOM 1496 C CA . ILE B 1 16 ? -16.906 10.305 -10.07 1 51.69 16 ILE B CA 1
ATOM 1497 C C . ILE B 1 16 ? -15.789 9.367 -10.5 1 51.69 16 ILE B C 1
ATOM 1499 O O . ILE B 1 16 ? -14.898 9.039 -9.703 1 51.69 16 ILE B O 1
ATOM 1503 N N . ALA B 1 17 ? -15.922 8.961 -11.727 1 52.03 17 ALA B N 1
ATOM 1504 C CA . ALA B 1 17 ? -14.852 8.125 -12.266 1 52.03 17 ALA B CA 1
ATOM 1505 C C . ALA B 1 17 ? -13.5 8.828 -12.156 1 52.03 17 ALA B C 1
ATOM 1507 O O . ALA B 1 17 ? -12.50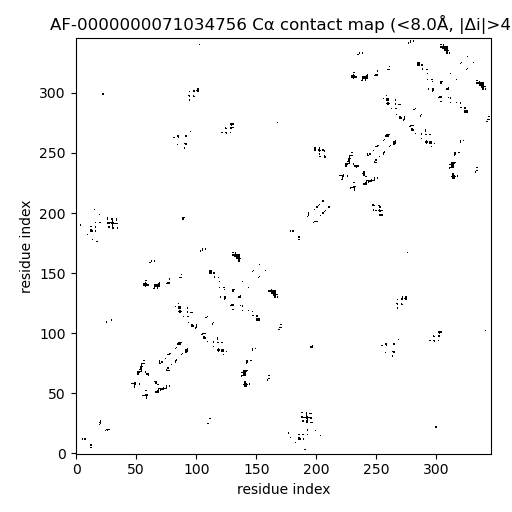8 8.219 -11.758 1 52.03 17 ALA B O 1
ATOM 1508 N N . ALA B 1 18 ? -13.492 10.047 -12.523 1 50.44 18 ALA B N 1
ATOM 1509 C CA . ALA B 1 18 ? -12.25 10.82 -12.477 1 50.44 18 ALA B CA 1
ATOM 1510 C C . ALA B 1 18 ? -11.734 10.93 -11.039 1 50.44 18 ALA B C 1
ATOM 1512 O O . ALA B 1 18 ? -10.531 10.797 -10.797 1 50.44 18 ALA B O 1
ATOM 1513 N N . GLN B 1 19 ? -12.68 11.156 -10.156 1 46.81 19 GLN B N 1
ATOM 1514 C CA . GLN B 1 19 ? -12.281 11.242 -8.75 1 46.81 19 GLN B CA 1
ATOM 1515 C C . GLN B 1 19 ? -11.781 9.898 -8.242 1 46.81 19 GLN B C 1
ATOM 1517 O O . GLN B 1 19 ? -10.797 9.836 -7.5 1 46.81 19 GLN B O 1
ATOM 1522 N N . LEU B 1 20 ? -12.648 8.867 -8.586 1 50.12 20 LEU B N 1
ATOM 1523 C CA . LEU B 1 20 ? -12.234 7.527 -8.195 1 50.12 20 LEU B CA 1
ATOM 1524 C C . LEU B 1 20 ? -10.859 7.191 -8.766 1 50.12 20 LEU B C 1
ATOM 1526 O O . LEU B 1 20 ? -10.023 6.59 -8.086 1 50.12 20 LEU B O 1
ATOM 1530 N N . LEU B 1 21 ? -10.688 7.691 -10 1 52.81 21 LEU B N 1
ATOM 1531 C CA . LEU B 1 21 ? -9.406 7.465 -10.664 1 52.81 21 LEU B CA 1
ATOM 1532 C C . LEU B 1 21 ? -8.297 8.281 -10 1 52.81 21 LEU B C 1
ATOM 1534 O O . LEU B 1 21 ? -7.16 7.82 -9.898 1 52.81 21 LEU B O 1
ATOM 1538 N N . ARG B 1 22 ? -8.656 9.414 -9.539 1 47.66 22 ARG B N 1
ATOM 1539 C CA . ARG B 1 22 ? -7.699 10.242 -8.812 1 47.66 22 ARG B CA 1
ATOM 1540 C C . ARG B 1 22 ? -7.305 9.578 -7.496 1 47.66 22 ARG B C 1
ATOM 1542 O O . ARG B 1 22 ? -6.148 9.672 -7.07 1 47.66 22 ARG B O 1
ATOM 1549 N N . ARG B 1 23 ? -8.375 9.047 -6.859 1 41.5 23 ARG B N 1
ATOM 1550 C CA . ARG B 1 23 ? -8.156 8.414 -5.566 1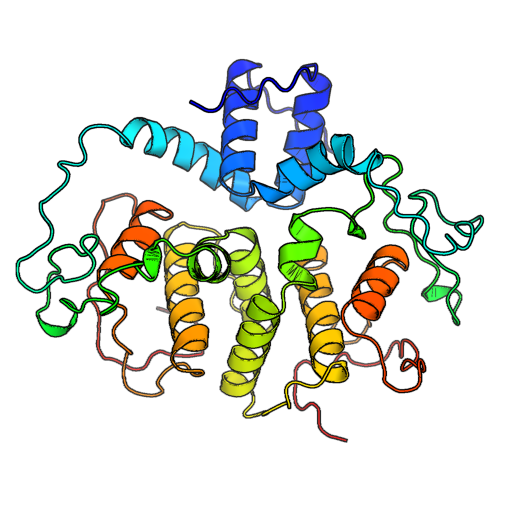 41.5 23 ARG B CA 1
ATOM 1551 C C . ARG B 1 23 ? -7.438 7.082 -5.723 1 41.5 23 ARG B C 1
ATOM 1553 O O . ARG B 1 23 ? -6.742 6.629 -4.809 1 41.5 23 ARG B O 1
ATOM 1560 N N . ASN B 1 24 ? -7.797 6.492 -6.812 1 36.84 24 ASN B N 1
ATOM 1561 C CA . ASN B 1 24 ? -7.156 5.223 -7.148 1 36.84 24 ASN B CA 1
ATOM 1562 C C . ASN B 1 24 ? -6.598 5.238 -8.57 1 36.84 24 ASN B C 1
ATOM 1564 O O . ASN B 1 24 ? -7.094 4.52 -9.445 1 36.84 24 ASN B O 1
ATOM 1568 N N . PRO B 1 25 ? -5.57 6.121 -8.758 1 38.62 25 PRO B N 1
ATOM 1569 C CA . PRO B 1 25 ? -5.062 6.289 -10.125 1 38.62 25 PRO B CA 1
ATOM 1570 C C . PRO B 1 25 ? -4.586 4.977 -10.742 1 38.62 25 PRO B C 1
ATOM 1572 O O . PRO B 1 25 ? -4.656 4.805 -11.961 1 38.62 25 PRO B O 1
ATOM 1575 N N . GLY B 1 26 ? -4.176 4.207 -9.828 1 39.03 26 GLY B N 1
ATOM 1576 C CA . GLY B 1 26 ? -3.719 2.945 -10.391 1 39.03 26 GLY B CA 1
ATOM 1577 C C . GLY B 1 26 ? -4.848 2.092 -10.938 1 39.03 26 GLY B C 1
ATOM 1578 O O . GLY B 1 26 ? -4.621 1.22 -11.781 1 39.03 26 GLY B O 1
ATOM 1579 N N . ALA B 1 27 ? -6.074 2.305 -10.297 1 42.62 27 ALA B N 1
ATOM 1580 C CA . ALA B 1 27 ? -7.184 1.508 -10.82 1 42.62 27 ALA B CA 1
ATOM 1581 C C . ALA B 1 27 ? -7.398 1.779 -12.305 1 42.62 27 ALA B C 1
ATOM 1583 O O . ALA B 1 27 ? -7.621 0.852 -13.086 1 42.62 27 ALA B O 1
ATOM 1584 N N . TYR B 1 28 ? -7.266 3.082 -12.57 1 41.44 28 TYR B N 1
ATOM 1585 C CA . TYR B 1 28 ? -7.422 3.449 -13.977 1 41.44 28 TYR B CA 1
ATOM 1586 C C . TYR B 1 28 ? -6.293 2.865 -14.82 1 41.44 28 TYR B C 1
ATOM 1588 O O . TYR B 1 28 ? -6.535 2.334 -15.906 1 41.44 28 TYR B O 1
ATOM 1596 N N . GLN B 1 29 ? -5.07 3.252 -14.336 1 41.38 29 GLN B N 1
ATOM 1597 C CA . GLN B 1 29 ? -3.971 2.672 -15.102 1 41.38 29 GLN B CA 1
ATOM 1598 C C . GLN B 1 29 ? -4.141 1.162 -15.25 1 41.38 29 GLN B C 1
ATOM 1600 O O . GLN B 1 29 ? -3.906 0.607 -16.328 1 41.38 29 GLN B O 1
ATOM 1605 N N . ASP B 1 30 ? -4.5 0.542 -14.133 1 39.44 30 ASP B N 1
ATOM 1606 C CA . ASP B 1 30 ? -4.766 -0.886 -14.273 1 39.44 30 ASP B CA 1
ATOM 1607 C C . ASP B 1 30 ? -5.863 -1.144 -15.305 1 39.44 30 ASP B C 1
ATOM 1609 O O . ASP B 1 30 ? -5.738 -2.043 -16.141 1 39.44 30 ASP B O 1
ATOM 1613 N N . ILE B 1 31 ? -6.824 -0.307 -15.148 1 44.34 31 ILE B N 1
ATOM 1614 C CA . ILE B 1 31 ? -7.906 -0.447 -16.125 1 44.34 31 ILE B CA 1
ATOM 1615 C C . ILE B 1 31 ? -7.402 -0.064 -17.5 1 44.34 31 ILE B C 1
ATOM 1617 O O . ILE B 1 31 ? -7.633 -0.789 -18.484 1 44.34 31 ILE B O 1
ATOM 1621 N N . ILE B 1 32 ? -6.684 1.176 -17.547 1 42.47 32 ILE B N 1
ATOM 1622 C CA . ILE B 1 32 ? -6.242 1.656 -18.859 1 42.47 32 ILE B CA 1
ATOM 1623 C C . ILE B 1 32 ? -5.008 0.875 -19.297 1 42.47 32 ILE B C 1
ATOM 1625 O O . ILE B 1 32 ? -4.887 0.503 -20.469 1 42.47 32 ILE B O 1
ATOM 1629 N N . MET B 1 33 ? -4.031 0.948 -18.391 1 36.66 33 MET B N 1
ATOM 1630 C CA . MET B 1 33 ? -2.844 0.209 -18.812 1 36.66 33 MET B CA 1
ATOM 1631 C C . MET B 1 33 ? -3.203 -1.22 -19.203 1 36.66 33 MET B C 1
ATOM 1633 O O . MET B 1 33 ? -2.562 -1.809 -20.078 1 36.66 33 MET B O 1
ATOM 1637 N N . ARG B 1 34 ? -4.188 -1.738 -18.484 1 36.75 34 ARG B N 1
ATOM 1638 C CA . ARG B 1 34 ? -4.695 -2.969 -19.094 1 36.75 34 ARG B CA 1
ATOM 1639 C C . ARG B 1 34 ? -5 -2.768 -20.578 1 36.75 34 ARG B C 1
ATOM 1641 O O . ARG B 1 34 ? -4.727 -3.645 -21.391 1 36.75 34 ARG B O 1
ATOM 1648 N N . GLN B 1 35 ? -5.355 -1.521 -20.797 1 38.66 35 GLN B N 1
ATOM 1649 C CA . GLN B 1 35 ? -5.578 -1.271 -22.219 1 38.66 35 GLN B CA 1
ATOM 1650 C C . GLN B 1 35 ? -4.254 -1.1 -22.969 1 38.66 35 GLN B C 1
ATOM 1652 O O . GLN B 1 35 ? -4.098 -1.59 -24.078 1 38.66 35 GLN B O 1
ATOM 1657 N N . ALA B 1 36 ? -3.234 -0.318 -22.344 1 34.5 36 ALA B N 1
ATOM 1658 C CA . ALA B 1 36 ? -2.018 -0.015 -23.094 1 34.5 36 ALA B CA 1
ATOM 1659 C C . ALA B 1 36 ? -1.018 -1.164 -23 1 34.5 36 ALA B C 1
ATOM 1661 O O . ALA B 1 36 ? -0.309 -1.457 -23.969 1 34.5 36 ALA B O 1
ATOM 1662 N N . ASN B 1 37 ? -0.639 -1.484 -21.812 1 35.66 37 ASN B N 1
ATOM 1663 C CA . ASN B 1 37 ? 0.411 -2.492 -21.719 1 35.66 37 ASN B CA 1
ATOM 1664 C C . ASN B 1 37 ? 0.018 -3.787 -22.422 1 35.66 37 ASN B C 1
ATOM 1666 O O . ASN B 1 37 ? 0.761 -4.77 -22.375 1 35.66 37 ASN B O 1
ATOM 1670 N N . ASP B 1 38 ? -1.003 -3.881 -22.922 1 33.88 38 ASP B N 1
ATOM 1671 C CA . ASP B 1 38 ? -1.101 -4.992 -23.875 1 33.88 38 ASP B CA 1
ATOM 1672 C C . ASP B 1 38 ? 0.106 -5.027 -24.797 1 33.88 38 ASP B C 1
ATOM 1674 O O . ASP B 1 38 ? 0.408 -6.062 -25.406 1 33.88 38 ASP B O 1
ATOM 1678 N N . ASP B 1 39 ? 0.796 -3.844 -24.953 1 33.22 39 ASP B N 1
ATOM 1679 C CA . ASP B 1 39 ? 1.793 -3.943 -26.016 1 33.22 39 ASP B CA 1
ATOM 1680 C C . ASP B 1 39 ? 3.131 -4.438 -25.469 1 33.22 39 ASP B C 1
ATOM 1682 O O . ASP B 1 39 ? 4.078 -4.641 -26.219 1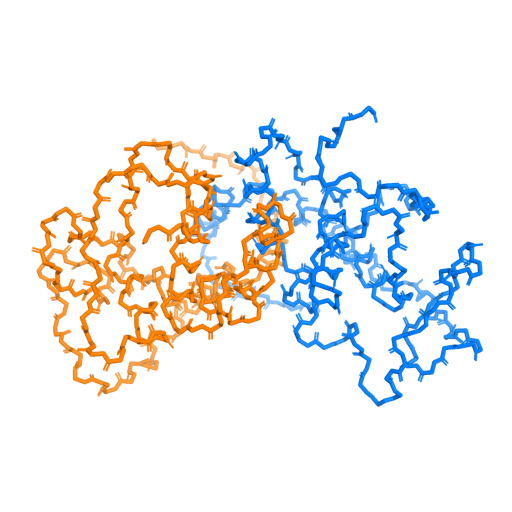 33.22 39 ASP B O 1
ATOM 1686 N N . VAL B 1 40 ? 3.543 -4.102 -24.266 1 33.31 40 VAL B N 1
ATOM 1687 C CA . VAL B 1 40 ? 4.91 -4.496 -23.938 1 33.31 40 VAL B CA 1
ATOM 1688 C C . VAL B 1 40 ? 4.961 -5.992 -23.641 1 33.31 40 VAL B C 1
ATOM 1690 O O . VAL B 1 40 ? 4.652 -6.418 -22.531 1 33.31 40 VAL B O 1
ATOM 1693 N N . SER B 1 41 ? 4.441 -6.98 -24.219 1 35.09 41 SER B N 1
ATOM 1694 C CA . SER B 1 41 ? 4.68 -8.422 -24.203 1 35.09 41 SER B CA 1
ATOM 1695 C C . SER B 1 41 ? 6.172 -8.734 -24.266 1 35.09 41 SER B C 1
ATOM 1697 O O . SER B 1 41 ? 6.801 -8.57 -25.312 1 35.09 41 SER B O 1
ATOM 1699 N N . ALA B 1 42 ? 6.988 -8.359 -23.312 1 33 42 ALA B N 1
ATOM 1700 C CA . ALA B 1 42 ? 8.328 -8.938 -23.359 1 33 42 ALA B CA 1
ATOM 1701 C C . ALA B 1 42 ? 8.273 -10.422 -23.703 1 33 42 ALA B C 1
ATOM 1703 O O . ALA B 1 42 ? 7.277 -11.094 -23.422 1 33 42 ALA B O 1
ATOM 1704 N N . SER B 1 43 ? 9.281 -10.977 -24.516 1 33.88 43 SER B N 1
ATOM 1705 C CA . SER B 1 43 ? 9.727 -12.25 -25.062 1 33.88 43 SER B CA 1
ATOM 1706 C C . SER B 1 43 ? 10.016 -13.266 -23.969 1 33.88 43 SER B C 1
ATOM 1708 O O . SER B 1 43 ? 11.062 -13.914 -23.969 1 33.88 43 SER B O 1
ATOM 1710 N N . LEU B 1 44 ? 9.961 -13.016 -22.656 1 37.47 44 LEU B N 1
ATOM 1711 C CA . LEU B 1 44 ? 10.266 -14.242 -21.922 1 37.47 44 LEU B CA 1
ATOM 1712 C C . LEU B 1 44 ? 9.531 -15.43 -22.531 1 37.47 44 LEU B C 1
ATOM 1714 O O . LEU B 1 44 ? 8.492 -15.266 -23.172 1 37.47 44 LEU B O 1
ATOM 1718 N N . GLN B 1 45 ? 10.141 -16.562 -22.703 1 39.38 45 GLN B N 1
ATOM 1719 C CA . GLN B 1 45 ? 9.578 -17.844 -23.156 1 39.38 45 GLN B CA 1
ATOM 1720 C C . GLN B 1 45 ? 8.156 -18.016 -22.641 1 39.38 45 GLN B C 1
ATOM 1722 O O . GLN B 1 45 ? 7.938 -18.156 -21.438 1 39.38 45 GLN B O 1
ATOM 1727 N N . VAL B 1 46 ? 7.27 -17.188 -22.922 1 47.91 46 VAL B N 1
ATOM 1728 C CA . VAL B 1 46 ? 5.84 -17.109 -22.641 1 47.91 46 VAL B CA 1
ATOM 1729 C C . VAL B 1 46 ? 5.242 -18.516 -22.625 1 47.91 46 VAL B C 1
ATOM 1731 O O . VAL B 1 46 ? 5.176 -19.188 -23.656 1 47.91 46 VAL B O 1
ATOM 1734 N N . GLU B 1 47 ? 5.688 -19.391 -21.719 1 58.59 47 GLU B N 1
ATOM 1735 C CA . GLU B 1 47 ? 4.852 -20.578 -21.594 1 58.59 47 GLU B CA 1
ATOM 1736 C C . GLU B 1 47 ? 3.398 -20.266 -21.938 1 58.59 47 GLU B C 1
ATOM 1738 O O . GLU B 1 47 ? 2.881 -19.203 -21.578 1 58.59 47 GLU B O 1
ATOM 1743 N N . GLU B 1 48 ? 2.998 -20.797 -22.969 1 76.12 48 GLU B N 1
ATOM 1744 C CA . GLU B 1 48 ? 1.597 -20.703 -23.375 1 76.12 48 GLU B CA 1
ATOM 1745 C C . GLU B 1 48 ? 0.67 -20.812 -22.172 1 76.12 48 GLU B C 1
ATOM 1747 O O . GLU B 1 48 ? 0.911 -21.625 -21.266 1 76.12 48 GLU B O 1
ATOM 1752 N N . ALA B 1 49 ? -0.175 -19.875 -21.984 1 86.62 49 ALA B N 1
ATOM 1753 C CA . ALA B 1 49 ? -1.179 -19.906 -20.922 1 86.62 49 ALA B CA 1
ATOM 1754 C C . ALA B 1 49 ? -1.959 -21.219 -20.953 1 86.62 49 ALA B C 1
ATOM 1756 O O . ALA B 1 49 ? -2.25 -21.75 -22.031 1 86.62 49 ALA B O 1
ATOM 1757 N N . PRO B 1 50 ? -2.062 -21.812 -19.859 1 93.06 50 PRO B N 1
ATOM 1758 C CA . PRO B 1 50 ? -2.832 -23.047 -19.828 1 93.06 50 PRO B CA 1
ATOM 1759 C C . PRO B 1 50 ? -4.238 -22.891 -20.406 1 93.06 50 PRO B C 1
ATOM 1761 O O . PRO B 1 50 ? -4.715 -21.766 -20.578 1 93.06 50 PRO B O 1
ATOM 1764 N N . SER B 1 51 ? -4.883 -24.016 -20.672 1 91.62 51 SER B N 1
ATOM 1765 C CA . SER B 1 51 ? -6.191 -24.016 -21.312 1 91.62 51 SER B CA 1
ATOM 1766 C C . SER B 1 51 ? -7.246 -23.391 -20.422 1 91.62 51 SER B C 1
ATOM 1768 O O . SER B 1 51 ? -8.25 -22.859 -20.906 1 91.62 51 SER B O 1
ATOM 1770 N N . TRP B 1 52 ? -7.031 -23.469 -19.047 1 92.81 52 TRP B N 1
ATOM 1771 C CA . TRP B 1 52 ? -8.023 -22.969 -18.109 1 92.81 52 TRP B CA 1
ATOM 1772 C C . TRP B 1 52 ? -7.836 -21.469 -17.891 1 92.81 52 TRP B C 1
ATOM 1774 O O . TRP B 1 52 ? -8.641 -20.828 -17.203 1 92.81 52 TRP B O 1
ATOM 1784 N N . CYS B 1 53 ? -6.836 -20.938 -18.469 1 94.94 53 CYS B N 1
ATOM 1785 C CA . CYS B 1 53 ? -6.523 -19.516 -18.281 1 94.94 53 CYS B CA 1
ATOM 1786 C C . CYS B 1 53 ? -7.27 -18.656 -19.297 1 94.94 53 CYS B C 1
ATOM 1788 O O . CYS B 1 53 ? -7.281 -18.984 -20.5 1 94.94 53 CYS B O 1
ATOM 1790 N N . VAL B 1 54 ? -7.836 -17.547 -18.828 1 93.12 54 VAL B N 1
ATOM 1791 C CA . VAL B 1 54 ? -8.539 -16.672 -19.766 1 93.12 54 VAL B CA 1
ATOM 1792 C C . VAL B 1 54 ? -7.793 -15.344 -19.875 1 93.12 54 VAL B C 1
ATOM 1794 O O . VAL B 1 54 ? -8.031 -14.57 -20.812 1 93.12 54 VAL B O 1
ATOM 1797 N N . CYS B 1 55 ? -6.906 -15.023 -18.984 1 90.38 55 CYS B N 1
ATOM 1798 C CA . CYS B 1 55 ? -6.25 -13.719 -18.969 1 90.38 55 CYS B CA 1
ATOM 1799 C C . CYS B 1 55 ? -4.949 -13.758 -19.766 1 90.38 55 CYS B C 1
ATOM 1801 O O . CYS B 1 55 ? -4.406 -12.711 -20.125 1 90.38 55 CYS B O 1
ATOM 1803 N N . GLY B 1 56 ? -4.441 -14.953 -19.922 1 90.38 56 GLY B N 1
ATOM 1804 C CA . GLY B 1 56 ? -3.26 -15.102 -20.75 1 90.38 56 GLY B CA 1
ATOM 1805 C C . GLY B 1 56 ? -1.965 -15.047 -19.969 1 90.38 56 GLY B C 1
ATOM 1806 O O . GLY B 1 56 ? -0.881 -15.195 -20.531 1 90.38 56 GLY B O 1
ATOM 1807 N N . ASN B 1 57 ? -1.979 -14.93 -18.656 1 91.5 57 ASN B N 1
ATOM 1808 C CA . ASN B 1 57 ? -0.768 -14.75 -17.859 1 91.5 57 ASN B CA 1
ATOM 1809 C C . ASN B 1 57 ? -0.636 -15.828 -16.797 1 91.5 57 ASN B C 1
ATOM 1811 O O . ASN B 1 57 ? 0.276 -15.773 -15.969 1 91.5 57 ASN B O 1
ATOM 1815 N N . CYS B 1 58 ? -1.55 -16.75 -16.797 1 93.94 58 CYS B N 1
ATOM 1816 C CA . CYS B 1 58 ? -1.501 -17.812 -15.805 1 93.94 58 CYS B CA 1
ATOM 1817 C C . CYS B 1 58 ? -0.49 -18.875 -16.188 1 93.94 58 CYS B C 1
ATOM 1819 O O . CYS B 1 58 ? 0.023 -18.875 -17.312 1 93.94 58 CYS B O 1
ATOM 1821 N N . HIS B 1 59 ? -0.06 -19.719 -15.258 1 90.19 59 HIS B N 1
ATOM 1822 C CA . HIS B 1 59 ? 0.792 -20.875 -15.469 1 90.19 59 HIS B CA 1
ATOM 1823 C C . HIS B 1 59 ? 0.279 -22.094 -14.695 1 90.19 59 HIS B C 1
ATOM 1825 O O . HIS B 1 59 ? -0.519 -21.938 -13.766 1 90.19 59 HIS B O 1
ATOM 1831 N N . ASN B 1 60 ? 0.658 -23.234 -15.141 1 89.38 60 ASN B N 1
ATOM 1832 C CA . ASN B 1 60 ? 0.23 -24.438 -14.461 1 89.38 60 ASN B CA 1
ATOM 1833 C C . ASN B 1 60 ? 0.823 -24.531 -13.055 1 89.38 60 ASN B C 1
ATOM 1835 O O . ASN B 1 60 ? 1.982 -24.172 -12.844 1 89.38 60 ASN B O 1
ATOM 1839 N N . MET B 1 61 ? -0.006 -24.922 -12.203 1 86.25 61 MET B N 1
ATOM 1840 C CA . MET B 1 61 ? 0.401 -25.062 -10.805 1 86.25 61 MET B CA 1
ATOM 1841 C C . MET B 1 61 ? 0.376 -26.531 -10.383 1 86.25 61 MET B C 1
ATOM 1843 O O . MET B 1 61 ? -0.185 -27.375 -11.086 1 86.25 61 MET B O 1
ATOM 1847 N N . ASN B 1 62 ? 0.985 -26.781 -9.242 1 80.81 62 ASN B N 1
ATOM 1848 C CA . ASN B 1 62 ? 1.134 -28.156 -8.781 1 80.81 62 ASN B CA 1
ATOM 1849 C C . ASN B 1 62 ? -0.208 -28.766 -8.383 1 80.81 62 ASN B C 1
ATOM 1851 O O . ASN B 1 62 ? -0.458 -29.953 -8.625 1 80.81 62 ASN B O 1
ATOM 1855 N N . SER B 1 63 ? -1.046 -27.922 -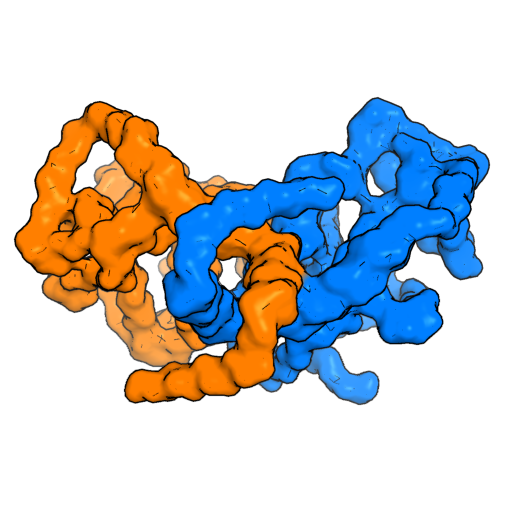7.789 1 81.88 63 SER B N 1
ATOM 1856 C CA . SER B 1 63 ? -2.35 -28.406 -7.348 1 81.88 63 SER B CA 1
ATOM 1857 C C . SER B 1 63 ? -3.475 -27.812 -8.188 1 81.88 63 SER B C 1
ATOM 1859 O O . SER B 1 63 ? -3.367 -26.688 -8.672 1 81.88 63 SER B O 1
ATOM 1861 N N . ALA B 1 64 ? -4.496 -28.656 -8.344 1 84.69 64 ALA B N 1
ATOM 1862 C CA . ALA B 1 64 ? -5.645 -28.234 -9.141 1 84.69 64 ALA B CA 1
ATOM 1863 C C . ALA B 1 64 ? -6.305 -27 -8.547 1 84.69 64 ALA B C 1
ATOM 1865 O O . ALA B 1 64 ? -6.766 -26.125 -9.273 1 84.69 64 ALA B O 1
ATOM 1866 N N . ILE B 1 65 ? -6.238 -26.953 -7.254 1 83.31 65 ILE B N 1
ATOM 1867 C CA . ILE B 1 65 ? -6.922 -25.859 -6.578 1 83.31 65 ILE B CA 1
ATOM 1868 C C . ILE B 1 65 ? -6.211 -24.531 -6.883 1 83.31 65 ILE B C 1
ATOM 1870 O O . ILE B 1 65 ? -6.848 -23.484 -6.934 1 83.31 65 ILE B O 1
ATOM 1874 N N . GLU B 1 66 ? -5.004 -24.609 -7.152 1 85.56 66 GLU B N 1
ATOM 1875 C CA . GLU B 1 66 ? -4.199 -23.406 -7.387 1 85.56 66 GLU B CA 1
ATOM 1876 C C . GLU B 1 66 ? -4.281 -22.969 -8.844 1 85.56 66 GLU B C 1
ATOM 1878 O O . GLU B 1 66 ? -3.795 -21.891 -9.203 1 85.56 66 GLU B O 1
ATOM 1883 N N . GLN B 1 67 ? -4.809 -23.875 -9.648 1 90.19 67 GLN B N 1
ATOM 1884 C CA . GLN B 1 67 ? -4.973 -23.516 -11.055 1 90.19 67 GLN B CA 1
ATOM 1885 C C . GLN B 1 67 ? -6.195 -22.625 -11.258 1 90.19 67 GLN B C 1
ATOM 1887 O O . GLN B 1 67 ? -7.184 -23.047 -11.859 1 90.19 67 GLN B O 1
ATOM 1892 N N . ARG B 1 68 ? -6.051 -21.438 -10.789 1 92.06 68 ARG B N 1
ATOM 1893 C CA . ARG B 1 68 ? -7.117 -20.453 -10.82 1 92.06 68 ARG B CA 1
ATOM 1894 C C . ARG B 1 68 ? -6.652 -19.172 -11.5 1 92.06 68 ARG B C 1
ATOM 1896 O O . ARG B 1 68 ? -5.574 -18.656 -11.195 1 92.06 68 ARG B O 1
ATOM 1903 N N . CYS B 1 69 ? -7.477 -18.75 -12.391 1 94.12 69 CYS B N 1
ATOM 1904 C CA . CYS B 1 69 ? -7.18 -17.516 -13.117 1 94.12 69 CYS B CA 1
ATOM 1905 C C . CYS B 1 69 ? -7.82 -16.312 -12.445 1 94.12 69 CYS B C 1
ATOM 1907 O O . CYS B 1 69 ? -8.781 -16.469 -11.688 1 94.12 69 CYS B O 1
ATOM 1909 N N . CYS B 1 70 ? -7.309 -15.133 -12.742 1 91.88 70 CYS B N 1
ATOM 1910 C CA . CYS B 1 70 ? -7.902 -13.93 -12.172 1 91.88 70 CYS B CA 1
ATOM 1911 C C . CYS B 1 70 ? -9.266 -13.648 -12.789 1 91.88 70 CYS B C 1
ATOM 1913 O O . CYS B 1 70 ? -10.078 -12.922 -12.211 1 91.88 70 CYS B O 1
ATOM 1915 N N . GLY B 1 71 ? -9.461 -14.203 -13.969 1 90.62 71 GLY B N 1
ATOM 1916 C CA . GLY B 1 71 ? -10.773 -14.148 -14.578 1 90.62 71 GLY B CA 1
ATOM 1917 C C . GLY B 1 71 ? -10.969 -12.938 -15.469 1 90.62 71 GLY B C 1
ATOM 1918 O O . GLY B 1 71 ? -12.039 -12.766 -16.062 1 90.62 71 GLY B O 1
ATOM 1919 N N . ASN B 1 72 ? -9.977 -12.055 -15.555 1 83.62 72 ASN B N 1
ATOM 1920 C CA . ASN B 1 72 ? -10.078 -10.875 -16.406 1 83.62 72 ASN B CA 1
ATOM 1921 C C . ASN B 1 72 ? -9.539 -11.148 -17.812 1 83.62 72 ASN B C 1
ATOM 1923 O O . ASN B 1 72 ? -8.336 -11.32 -18 1 83.62 72 ASN B O 1
ATOM 1927 N N . ARG B 1 73 ? -10.391 -11.164 -18.812 1 81.5 73 ARG B N 1
ATOM 1928 C CA . ARG B 1 73 ? -10.023 -11.516 -20.172 1 81.5 73 ARG B CA 1
ATOM 1929 C C . ARG B 1 73 ? -9.297 -10.375 -20.859 1 81.5 73 ARG B C 1
ATOM 1931 O O . ARG B 1 73 ? -8.422 -10.602 -21.703 1 81.5 73 ARG B O 1
ATOM 1938 N N . ASN B 1 74 ? -9.547 -9.234 -20.453 1 80.12 74 ASN B N 1
ATOM 1939 C CA . ASN B 1 74 ? -8.992 -8.086 -21.156 1 80.12 74 ASN B CA 1
ATOM 1940 C C . ASN B 1 74 ? -7.723 -7.574 -20.484 1 80.12 74 ASN B C 1
ATOM 1942 O O . ASN B 1 74 ? -6.668 -7.48 -21.109 1 80.12 74 ASN B O 1
ATOM 1946 N N . ILE B 1 75 ? -7.918 -7.285 -19.203 1 79.5 75 ILE B N 1
ATOM 1947 C CA . ILE B 1 75 ? -6.766 -6.785 -18.469 1 79.5 75 ILE B CA 1
ATOM 1948 C C . ILE B 1 75 ? -6.5 -7.68 -17.266 1 79.5 75 ILE B C 1
ATOM 1950 O O . ILE B 1 75 ? -7.234 -7.637 -16.266 1 79.5 75 ILE B O 1
ATOM 1954 N N . CYS B 1 76 ? -5.43 -8.367 -17.359 1 89 76 CYS B N 1
ATOM 1955 C CA . CYS B 1 76 ? -5.051 -9.281 -16.297 1 89 76 CYS B CA 1
ATOM 1956 C C . CYS B 1 76 ? -4.773 -8.516 -15 1 89 76 CYS B C 1
ATOM 1958 O O . CYS B 1 76 ? -4.082 -7.496 -15.016 1 89 76 CYS B O 1
ATOM 1960 N N . LEU B 1 77 ? -5.285 -9.008 -13.969 1 90.5 77 LEU B N 1
ATOM 1961 C CA . LEU B 1 77 ? -5.105 -8.414 -12.648 1 90.5 77 LEU B CA 1
ATOM 1962 C C . LEU B 1 77 ? -3.623 -8.281 -12.312 1 90.5 77 LEU B C 1
ATOM 1964 O O . LEU B 1 77 ? -3.201 -7.277 -11.734 1 90.5 77 LEU B O 1
ATOM 1968 N N . ALA B 1 78 ? -2.789 -9.203 -12.688 1 91.25 78 ALA B N 1
ATOM 1969 C CA . ALA B 1 78 ? -1.379 -9.266 -12.305 1 91.25 78 ALA B CA 1
ATOM 1970 C C . ALA B 1 78 ? -0.564 -8.219 -13.07 1 91.25 78 ALA B C 1
ATOM 1972 O O . ALA B 1 78 ? 0.583 -7.938 -12.719 1 91.25 78 ALA B O 1
ATOM 1973 N N . THR B 1 79 ? -1.096 -7.73 -14.086 1 84.81 79 THR B N 1
ATOM 1974 C CA . THR B 1 79 ? -0.367 -6.746 -14.875 1 84.81 79 THR B CA 1
ATOM 1975 C C . THR B 1 79 ? -0.834 -5.332 -14.547 1 84.81 79 THR B C 1
ATOM 1977 O O . THR B 1 79 ? -0.294 -4.355 -15.07 1 84.81 79 THR B O 1
ATOM 1980 N N . GLY B 1 80 ? -1.777 -5.227 -13.688 1 82.81 80 GLY B N 1
ATOM 1981 C CA . GLY B 1 80 ? -2.303 -3.926 -13.305 1 82.81 80 GLY B CA 1
ATOM 1982 C C . GLY B 1 80 ? -1.374 -3.156 -12.383 1 82.81 80 GLY B C 1
ATOM 1983 O O . GLY B 1 80 ? -0.569 -3.752 -11.664 1 82.81 80 GLY B O 1
ATOM 1984 N N . GLY B 1 81 ? -1.521 -1.883 -12.438 1 79.5 81 GLY B N 1
ATOM 1985 C CA . GLY B 1 81 ? -0.69 -1.021 -11.609 1 79.5 81 GLY B CA 1
ATOM 1986 C C . GLY B 1 81 ? -0.963 -1.177 -10.125 1 79.5 81 GLY B C 1
ATOM 1987 O O . GLY B 1 81 ? -0.037 -1.147 -9.312 1 79.5 81 GLY B O 1
ATOM 1988 N N . ILE B 1 82 ? -2.205 -1.365 -9.797 1 84.19 82 ILE B N 1
ATOM 1989 C CA . ILE B 1 82 ? -2.592 -1.486 -8.398 1 84.19 82 ILE B CA 1
ATOM 1990 C C . ILE B 1 82 ? -1.957 -2.736 -7.793 1 84.19 82 ILE B C 1
ATOM 1992 O O . ILE B 1 82 ? -1.392 -2.688 -6.699 1 84.19 82 ILE B O 1
ATOM 1996 N N . PHE B 1 83 ? -2.045 -3.791 -8.594 1 90.5 83 PHE B N 1
ATOM 1997 C CA . PHE B 1 83 ? -1.412 -5.023 -8.141 1 90.5 83 PHE B CA 1
ATOM 1998 C C . PHE B 1 83 ? 0.079 -4.812 -7.906 1 90.5 83 PHE B C 1
ATOM 2000 O O . PHE B 1 83 ? 0.617 -5.234 -6.883 1 90.5 83 PHE B O 1
ATOM 2007 N N . SER B 1 84 ? 0.686 -4.188 -8.836 1 86.88 84 SER B N 1
ATOM 2008 C CA . SER B 1 84 ? 2.121 -3.949 -8.734 1 86.88 84 SER B CA 1
ATOM 2009 C C . SER B 1 84 ? 2.457 -3.117 -7.5 1 86.88 84 SER B C 1
ATOM 2011 O O . SER B 1 84 ? 3.412 -3.42 -6.781 1 86.88 84 SER B O 1
ATOM 2013 N N . GLU B 1 85 ? 1.684 -2.217 -7.238 1 86.06 85 GLU B N 1
ATOM 2014 C CA . GLU B 1 85 ? 1.934 -1.326 -6.105 1 86.06 85 GLU B CA 1
ATOM 2015 C C . GLU B 1 85 ? 1.703 -2.043 -4.777 1 86.06 85 GLU B C 1
ATOM 2017 O O . GLU B 1 85 ? 2.527 -1.952 -3.867 1 86.06 85 GLU B O 1
ATOM 2022 N N . ILE B 1 86 ? 0.712 -2.768 -4.723 1 92.69 86 ILE B N 1
ATOM 2023 C CA . ILE B 1 86 ? 0.288 -3.363 -3.461 1 92.69 86 ILE B CA 1
ATOM 2024 C C . ILE B 1 86 ? 1.101 -4.629 -3.188 1 92.69 86 ILE B C 1
ATOM 2026 O O . ILE B 1 86 ? 1.535 -4.859 -2.059 1 92.69 86 ILE B O 1
ATOM 2030 N N . CYS B 1 87 ? 1.338 -5.344 -4.25 1 94.19 87 CYS B N 1
ATOM 2031 C CA . CYS B 1 87 ? 1.827 -6.695 -4 1 94.19 87 CYS B CA 1
ATOM 2032 C C . CYS B 1 87 ? 3.297 -6.824 -4.383 1 94.19 87 CYS B C 1
ATOM 2034 O O . CYS B 1 87 ? 4.012 -7.668 -3.84 1 94.19 87 CYS B O 1
ATOM 2036 N N . LEU B 1 88 ? 3.77 -5.977 -5.289 1 91.25 88 LEU B N 1
ATOM 2037 C CA . LEU B 1 88 ? 5.109 -6.223 -5.812 1 91.25 88 LEU B CA 1
ATOM 2038 C C . LEU B 1 88 ? 6.09 -5.168 -5.312 1 91.25 88 LEU B C 1
ATOM 2040 O O . LEU B 1 88 ? 7.301 -5.391 -5.305 1 91.25 88 LEU B O 1
ATOM 2044 N N . ASN B 1 89 ? 5.641 -4.004 -4.965 1 87.25 89 ASN B N 1
ATOM 2045 C CA . ASN B 1 89 ? 6.512 -2.91 -4.543 1 87.25 89 ASN B CA 1
ATOM 2046 C C . ASN B 1 89 ? 7.238 -3.24 -3.244 1 87.25 89 ASN B C 1
ATOM 2048 O O . ASN B 1 89 ? 6.609 -3.404 -2.197 1 87.25 89 ASN B O 1
ATOM 2052 N N . GLY B 1 90 ? 8.531 -3.309 -3.283 1 85.12 90 GLY B N 1
ATOM 2053 C CA . GLY B 1 90 ? 9.344 -3.715 -2.145 1 85.12 90 GLY B CA 1
ATOM 2054 C C . GLY B 1 90 ? 9.25 -2.754 -0.974 1 85.12 90 GLY B C 1
ATOM 2055 O O . GLY B 1 90 ? 9.375 -3.162 0.182 1 85.12 90 GLY B O 1
ATOM 2056 N N . ASN B 1 91 ? 9.047 -1.491 -1.247 1 82.19 91 ASN B N 1
ATOM 2057 C CA . ASN B 1 91 ? 8.922 -0.514 -0.171 1 82.19 91 ASN B CA 1
ATOM 2058 C C . ASN B 1 91 ? 7.648 -0.727 0.635 1 82.19 91 ASN B C 1
ATOM 2060 O O . ASN B 1 91 ? 7.66 -0.629 1.863 1 82.19 91 ASN B O 1
ATOM 2064 N N . ILE B 1 92 ? 6.594 -1.015 -0.067 1 90.62 92 ILE B N 1
ATOM 2065 C CA . ILE B 1 92 ? 5.305 -1.249 0.573 1 90.62 92 ILE B CA 1
ATOM 2066 C C . ILE B 1 92 ? 5.367 -2.523 1.413 1 90.62 92 ILE B C 1
ATOM 2068 O O . ILE B 1 92 ? 4.926 -2.539 2.564 1 90.62 92 ILE B O 1
ATOM 2072 N N . LEU B 1 93 ? 5.941 -3.518 0.846 1 90.81 93 LEU B N 1
ATOM 2073 C CA . LEU B 1 93 ? 6.059 -4.789 1.555 1 90.81 93 LEU B CA 1
ATOM 2074 C C . LEU B 1 93 ? 6.953 -4.648 2.781 1 90.81 93 LEU B C 1
ATOM 2076 O O . LEU B 1 93 ? 6.695 -5.262 3.818 1 90.81 93 LEU B O 1
ATOM 2080 N N . ASP B 1 94 ? 7.977 -3.873 2.678 1 86.25 94 ASP B N 1
ATOM 2081 C CA . ASP B 1 94 ? 8.852 -3.629 3.82 1 86.25 94 ASP B CA 1
ATOM 2082 C C . ASP B 1 94 ? 8.086 -2.957 4.961 1 86.25 94 ASP B C 1
ATOM 2084 O O . ASP B 1 94 ? 8.234 -3.342 6.121 1 86.25 94 ASP B O 1
ATOM 2088 N N . VAL B 1 95 ? 7.305 -1.977 4.625 1 90.62 95 VAL B N 1
ATOM 2089 C CA . VAL B 1 95 ? 6.52 -1.279 5.641 1 90.62 95 VAL B CA 1
ATOM 2090 C C . VAL B 1 95 ? 5.527 -2.246 6.281 1 90.62 95 VAL B C 1
ATOM 2092 O O . VAL B 1 95 ? 5.32 -2.217 7.496 1 90.62 95 VAL B O 1
ATOM 2095 N N . ALA B 1 96 ? 4.91 -3.072 5.453 1 92.88 96 ALA B N 1
ATOM 2096 C CA . ALA B 1 96 ? 3.996 -4.082 5.984 1 92.88 96 ALA B CA 1
ATOM 2097 C C . ALA B 1 96 ? 4.715 -5.012 6.957 1 92.88 96 ALA B C 1
ATOM 2099 O O . ALA B 1 96 ? 4.16 -5.383 7.996 1 92.88 96 ALA B O 1
ATOM 2100 N N . MET B 1 97 ? 5.926 -5.402 6.633 1 87.5 97 MET B N 1
ATOM 2101 C CA . MET B 1 97 ? 6.719 -6.254 7.512 1 87.5 97 MET B CA 1
ATOM 2102 C C . MET B 1 97 ? 7.031 -5.543 8.82 1 87.5 97 MET B C 1
ATOM 2104 O O . MET B 1 97 ? 6.965 -6.145 9.898 1 87.5 97 MET B O 1
ATOM 2108 N N . ARG B 1 98 ? 7.34 -4.281 8.734 1 84.81 98 ARG B N 1
ATOM 2109 C CA . ARG B 1 98 ? 7.633 -3.496 9.93 1 84.81 98 ARG B CA 1
ATOM 2110 C C . ARG B 1 98 ? 6.398 -3.375 10.812 1 84.81 98 ARG B C 1
ATOM 2112 O O . ARG B 1 98 ? 6.496 -3.486 12.039 1 84.81 98 ARG B O 1
ATOM 2119 N N . ALA B 1 99 ? 5.305 -3.15 10.203 1 90.12 99 ALA B N 1
ATOM 2120 C CA . ALA B 1 99 ? 4.051 -3.078 10.953 1 90.12 99 ALA B CA 1
ATOM 2121 C C . ALA B 1 99 ? 3.771 -4.391 11.672 1 90.12 99 ALA B C 1
ATOM 2123 O O . ALA B 1 99 ? 3.357 -4.391 12.836 1 90.12 99 ALA B O 1
ATOM 2124 N N . ASN B 1 100 ? 3.984 -5.434 10.977 1 87.5 100 ASN B N 1
ATOM 2125 C CA . ASN B 1 100 ? 3.793 -6.754 11.578 1 87.5 100 ASN B CA 1
ATOM 2126 C C . ASN B 1 100 ? 4.773 -6.996 12.719 1 87.5 100 ASN B C 1
ATOM 2128 O O . ASN B 1 100 ? 4.402 -7.555 13.75 1 87.5 100 ASN B O 1
ATOM 2132 N N . GLU B 1 101 ? 5.969 -6.633 12.508 1 83.25 101 GLU B N 1
ATOM 2133 C CA . GLU B 1 101 ? 6.992 -6.754 13.539 1 83.25 101 GLU B CA 1
ATOM 2134 C C . GLU B 1 101 ? 6.602 -5.992 14.797 1 83.25 101 GLU B C 1
ATOM 2136 O O . GLU B 1 101 ? 6.766 -6.496 15.914 1 83.25 101 GLU B O 1
ATOM 2141 N N . ASP B 1 102 ? 6.109 -4.871 14.586 1 84.81 102 ASP B N 1
ATOM 2142 C CA . ASP B 1 102 ? 5.703 -4.043 15.719 1 84.81 102 ASP B CA 1
ATOM 2143 C C . ASP B 1 102 ? 4.531 -4.676 16.469 1 84.81 102 ASP B C 1
ATOM 2145 O O . ASP B 1 102 ? 4.465 -4.605 17.703 1 84.81 102 ASP B O 1
ATOM 2149 N N . THR B 1 103 ? 3.676 -5.281 15.75 1 84.69 103 THR B N 1
ATOM 2150 C CA . THR B 1 103 ? 2.455 -5.844 16.312 1 84.69 103 THR B CA 1
ATOM 2151 C C . THR B 1 103 ? 2.736 -7.184 16.984 1 84.69 103 THR B C 1
ATOM 2153 O O . THR B 1 103 ? 2.217 -7.465 18.062 1 84.69 103 THR B O 1
ATOM 2156 N N . PHE B 1 104 ? 3.611 -7.98 16.375 1 84.5 104 PHE B N 1
ATOM 2157 C CA . PHE B 1 104 ? 3.729 -9.359 16.828 1 84.5 104 PHE B CA 1
ATOM 2158 C C . PHE B 1 104 ? 5.141 -9.648 17.328 1 84.5 104 PHE B C 1
ATOM 2160 O O . PHE B 1 104 ? 5.453 -10.781 17.703 1 84.5 104 PHE B O 1
ATOM 2167 N N . ALA B 1 105 ? 6.016 -8.617 17.328 1 81.88 105 ALA B N 1
ATOM 2168 C CA . ALA B 1 105 ? 7.395 -8.781 17.781 1 81.88 105 ALA B CA 1
ATOM 2169 C C . ALA B 1 105 ? 8.117 -9.859 16.969 1 81.88 105 ALA B C 1
ATOM 2171 O O . ALA B 1 105 ? 8.789 -10.719 17.547 1 81.88 105 ALA B O 1
ATOM 2172 N N . ASP B 1 106 ? 7.781 -9.969 15.703 1 80.94 106 ASP B N 1
ATOM 2173 C CA . ASP B 1 106 ? 8.414 -10.859 14.742 1 80.94 106 ASP B CA 1
ATOM 2174 C C . ASP B 1 106 ? 9.297 -10.086 13.766 1 80.94 106 ASP B C 1
ATOM 2176 O O . ASP B 1 106 ? 8.844 -9.117 13.148 1 80.94 106 ASP B O 1
ATOM 2180 N N . SER B 1 107 ? 10.555 -10.383 13.75 1 78.94 107 SER B N 1
ATOM 2181 C CA . SER B 1 107 ? 11.469 -9.641 12.883 1 78.94 107 SER B CA 1
ATOM 2182 C C . SER B 1 107 ? 11.906 -10.484 11.695 1 78.94 107 SER B C 1
ATOM 2184 O O . SER B 1 107 ? 13.016 -11.016 11.672 1 78.94 107 SER B O 1
ATOM 2186 N N . PRO B 1 108 ? 10.984 -10.57 10.758 1 76.62 108 PRO B N 1
ATOM 2187 C CA . PRO B 1 108 ? 11.398 -11.312 9.57 1 76.62 108 PRO B CA 1
ATOM 2188 C C . PRO B 1 108 ? 12.57 -10.656 8.836 1 76.62 108 PRO B C 1
ATOM 2190 O O . PRO B 1 108 ? 12.664 -9.422 8.805 1 76.62 108 PRO B O 1
ATOM 2193 N N . ASP B 1 109 ? 13.422 -11.477 8.305 1 77.12 109 ASP B N 1
ATOM 2194 C CA . ASP B 1 109 ? 14.484 -10.906 7.477 1 77.12 109 ASP B CA 1
ATOM 2195 C C . ASP B 1 109 ? 13.938 -10.422 6.133 1 77.12 109 ASP B C 1
ATOM 2197 O O . ASP B 1 109 ? 12.766 -10.648 5.82 1 77.12 109 ASP B O 1
ATOM 2201 N N . ARG B 1 110 ? 14.734 -9.672 5.418 1 81.94 110 ARG B N 1
ATOM 2202 C CA . ARG B 1 110 ? 14.305 -9.102 4.148 1 81.94 110 ARG B CA 1
ATOM 2203 C C . ARG B 1 110 ? 14.727 -9.992 2.979 1 81.94 110 ARG B C 1
ATOM 2205 O O . ARG B 1 110 ? 15.297 -9.5 2 1 81.94 110 ARG B O 1
ATOM 2212 N N . SER B 1 111 ? 14.438 -11.297 3.18 1 78.81 111 SER B N 1
ATOM 2213 C CA . SER B 1 111 ? 14.695 -12.273 2.129 1 78.81 111 SER B CA 1
ATOM 2214 C C . SER B 1 111 ? 13.57 -12.289 1.097 1 78.81 111 SER B C 1
ATOM 2216 O O . SER B 1 111 ? 12.461 -11.812 1.368 1 78.81 111 SER B O 1
ATOM 2218 N N . ASN B 1 112 ? 13.805 -12.82 -0.055 1 81.75 112 ASN B N 1
ATOM 2219 C CA . ASN B 1 112 ? 12.773 -12.961 -1.079 1 81.75 112 ASN B CA 1
ATOM 2220 C C . ASN B 1 112 ? 11.602 -13.805 -0.582 1 81.75 112 ASN B C 1
ATOM 2222 O O . ASN B 1 112 ? 10.453 -13.555 -0.954 1 81.75 112 ASN B O 1
ATOM 2226 N N . ALA B 1 113 ? 11.953 -14.758 0.238 1 84.44 113 ALA B N 1
ATOM 2227 C CA . ALA B 1 113 ? 10.898 -15.617 0.779 1 84.44 113 ALA B CA 1
ATOM 2228 C C . ALA B 1 113 ? 9.891 -14.812 1.592 1 84.44 113 ALA B C 1
ATOM 2230 O O . ALA B 1 113 ? 8.68 -14.984 1.444 1 84.44 113 ALA B O 1
ATOM 2231 N N . ASN B 1 114 ? 10.445 -13.93 2.41 1 85.06 114 ASN B N 1
ATOM 2232 C CA . ASN B 1 114 ? 9.547 -13.117 3.225 1 85.06 114 ASN B CA 1
ATOM 2233 C C . ASN B 1 114 ? 8.82 -12.07 2.383 1 85.06 114 ASN B C 1
ATOM 2235 O O . ASN B 1 114 ? 7.66 -11.75 2.65 1 85.06 114 ASN B O 1
ATOM 2239 N N . PHE B 1 115 ? 9.508 -11.516 1.383 1 86.94 115 PHE B N 1
ATOM 2240 C CA . PHE B 1 115 ? 8.828 -10.586 0.49 1 86.94 115 PHE B CA 1
ATOM 2241 C C . PHE B 1 115 ? 7.664 -11.273 -0.222 1 86.94 115 PHE B C 1
ATOM 2243 O O . PHE B 1 115 ? 6.586 -10.688 -0.363 1 86.94 115 PHE B O 1
ATOM 2250 N N . ARG B 1 116 ? 7.844 -12.508 -0.61 1 90.25 116 ARG B N 1
ATOM 2251 C CA . ARG B 1 116 ? 6.77 -13.266 -1.248 1 90.25 116 ARG B CA 1
ATOM 2252 C C . ARG B 1 116 ? 5.609 -13.484 -0.285 1 90.25 116 ARG B C 1
ATOM 2254 O O . ARG B 1 116 ? 4.445 -13.305 -0.652 1 90.25 116 ARG B O 1
ATOM 2261 N N . TYR B 1 117 ? 5.945 -13.906 0.852 1 89.88 117 TYR B N 1
ATOM 2262 C CA . TYR B 1 117 ? 4.938 -14.18 1.87 1 89.88 117 TYR B CA 1
ATOM 2263 C C . TYR B 1 117 ? 4.055 -12.961 2.102 1 89.88 117 TYR B C 1
ATOM 2265 O O . TYR B 1 117 ? 2.824 -13.07 2.127 1 89.88 117 TYR B O 1
ATOM 2273 N N . TYR B 1 118 ? 4.691 -11.859 2.27 1 90.56 118 TYR B N 1
ATOM 2274 C CA . TYR B 1 118 ? 3.924 -10.656 2.551 1 90.56 118 TYR B CA 1
ATOM 2275 C C . TYR B 1 118 ? 3.217 -10.148 1.299 1 90.56 118 TYR B C 1
ATOM 2277 O O . TYR B 1 118 ? 2.166 -9.516 1.386 1 90.56 118 TYR B O 1
ATOM 2285 N N . ALA B 1 119 ? 3.768 -10.406 0.118 1 92.69 119 ALA B N 1
ATOM 2286 C CA . ALA B 1 119 ? 3.041 -10.109 -1.112 1 92.69 119 ALA B CA 1
ATOM 2287 C C . ALA B 1 119 ? 1.723 -10.875 -1.174 1 92.69 119 ALA B C 1
ATOM 2289 O O . ALA B 1 119 ? 0.684 -10.305 -1.521 1 92.69 119 ALA B O 1
ATOM 2290 N N . TYR B 1 120 ? 1.797 -12.148 -0.789 1 91.75 120 TYR B N 1
ATOM 2291 C CA . TYR B 1 120 ? 0.585 -12.961 -0.742 1 91.75 120 TYR B CA 1
ATOM 2292 C C . TYR B 1 120 ? -0.426 -12.375 0.236 1 91.75 120 TYR B C 1
ATOM 2294 O O . TYR B 1 120 ? -1.617 -12.281 -0.072 1 91.75 120 TYR B O 1
ATOM 2302 N N . ARG B 1 121 ? 0.073 -12 1.324 1 91.25 121 ARG B N 1
ATOM 2303 C CA . ARG B 1 121 ? -0.796 -11.453 2.361 1 91.25 121 ARG B CA 1
ATOM 2304 C C . ARG B 1 121 ? -1.455 -10.156 1.896 1 91.25 121 ARG B C 1
ATOM 2306 O O . ARG B 1 121 ? -2.652 -9.953 2.107 1 91.25 121 ARG B O 1
ATOM 2313 N N . GLN B 1 122 ? -0.637 -9.289 1.314 1 93.25 122 GLN B N 1
ATOM 2314 C CA . GLN B 1 122 ? -1.18 -8.031 0.805 1 93.25 122 GLN B CA 1
ATOM 2315 C C . GLN B 1 122 ? -2.287 -8.289 -0.214 1 93.25 122 GLN B C 1
ATOM 2317 O O . GLN B 1 122 ? -3.303 -7.586 -0.224 1 93.25 122 GLN B O 1
ATOM 2322 N N . TYR B 1 123 ? -2.094 -9.305 -1.058 1 92.69 123 TYR B N 1
ATOM 2323 C CA . TYR B 1 123 ? -3.117 -9.641 -2.043 1 92.69 123 TYR B CA 1
ATOM 2324 C C . TYR B 1 123 ? -4.422 -10.031 -1.363 1 92.69 123 TYR B C 1
ATOM 2326 O O . TYR B 1 123 ? -5.496 -9.586 -1.761 1 92.69 123 TYR B O 1
ATOM 2334 N N . ILE B 1 124 ? -4.316 -10.906 -0.395 1 90.88 124 ILE B N 1
ATOM 2335 C CA . ILE B 1 124 ? -5.496 -11.414 0.291 1 90.88 124 ILE B CA 1
ATOM 2336 C C . ILE B 1 124 ? -6.223 -10.273 0.992 1 90.88 124 ILE B C 1
ATOM 2338 O O . ILE B 1 124 ? -7.453 -10.172 0.924 1 90.88 124 ILE B O 1
ATOM 2342 N N . TYR B 1 125 ? -5.477 -9.375 1.654 1 89.19 125 TYR B N 1
ATOM 2343 C CA . TYR B 1 125 ? -6.117 -8.211 2.266 1 89.19 125 TYR B CA 1
ATOM 2344 C C . TYR B 1 125 ? -6.805 -7.352 1.215 1 89.19 125 TYR B C 1
ATOM 2346 O O . TYR B 1 125 ? -7.918 -6.867 1.434 1 89.19 125 TYR B O 1
ATOM 2354 N N . TRP B 1 126 ? -6.098 -7.18 0.14 1 88.75 126 TRP B N 1
ATOM 2355 C CA . TRP B 1 126 ? -6.609 -6.34 -0.937 1 88.75 126 TRP B CA 1
ATOM 2356 C C . TRP B 1 126 ? -7.883 -6.93 -1.53 1 88.75 126 TRP B C 1
ATOM 2358 O O . TRP B 1 126 ? -8.898 -6.234 -1.651 1 88.75 126 TRP B O 1
ATOM 2368 N N . GLN B 1 127 ? -7.871 -8.266 -1.775 1 86.44 127 GLN B N 1
ATOM 2369 C CA . GLN B 1 127 ? -8.977 -8.875 -2.518 1 86.44 127 GLN B CA 1
ATOM 2370 C C . GLN B 1 127 ? -10.062 -9.375 -1.573 1 86.44 127 GLN B C 1
ATOM 2372 O O . GLN B 1 127 ? -11.25 -9.352 -1.917 1 86.44 127 GLN B O 1
ATOM 2377 N N . HIS B 1 128 ? -9.688 -9.797 -0.333 1 85.5 128 HIS B N 1
ATOM 2378 C CA . HIS B 1 128 ? -10.648 -10.477 0.524 1 85.5 128 HIS B CA 1
ATOM 2379 C C . HIS B 1 128 ? -10.844 -9.734 1.839 1 85.5 128 HIS B C 1
ATOM 2381 O O . HIS B 1 128 ? -11.742 -10.062 2.619 1 85.5 128 HIS B O 1
ATOM 2387 N N . GLY B 1 129 ? -9.961 -8.805 2.141 1 82 129 GLY B N 1
ATOM 2388 C CA . GLY B 1 129 ? -10.148 -7.961 3.311 1 82 129 GLY B CA 1
ATOM 2389 C C . GLY B 1 129 ? -9.586 -8.562 4.582 1 82 129 GLY B C 1
ATOM 2390 O O . GLY B 1 129 ? -9.336 -7.855 5.555 1 82 129 GLY B O 1
ATOM 2391 N N . ARG B 1 130 ? -9.484 -9.836 4.59 1 83.38 130 ARG B N 1
ATOM 2392 C CA . ARG B 1 130 ? -8.984 -10.531 5.777 1 83.38 130 ARG B CA 1
ATOM 2393 C C . ARG B 1 130 ? -8.195 -11.773 5.391 1 83.38 130 ARG B C 1
ATOM 2395 O O . ARG B 1 130 ? -8.414 -12.352 4.324 1 83.38 130 ARG B O 1
ATOM 2402 N N . LEU B 1 131 ? -7.324 -12.031 6.465 1 80.19 131 LEU B N 1
ATOM 2403 C CA . LEU B 1 131 ? -6.602 -13.281 6.266 1 80.19 131 LEU B CA 1
ATOM 2404 C C . LEU B 1 131 ? -7.449 -14.477 6.688 1 80.19 131 LEU B C 1
ATOM 2406 O O . LEU B 1 131 ? -8.234 -14.383 7.637 1 80.19 131 LEU B O 1
ATOM 2410 N N . GLY B 1 132 ? -7.887 -15.289 5.984 1 65.19 132 GLY B N 1
ATOM 2411 C CA . GLY B 1 132 ? -8.734 -16.438 6.258 1 65.19 132 GLY B CA 1
ATOM 2412 C C . GLY B 1 132 ? -8.281 -17.234 7.469 1 65.19 132 GLY B C 1
ATOM 2413 O O . GLY B 1 132 ? -7.082 -17.422 7.684 1 65.19 132 GLY B O 1
ATOM 2414 N N . ALA B 1 133 ? -9.094 -17.234 8.711 1 57.44 133 ALA B N 1
ATOM 2415 C CA . ALA B 1 133 ? -8.797 -17.953 9.945 1 57.44 133 ALA B CA 1
ATOM 2416 C C . ALA B 1 133 ? -8.344 -19.391 9.641 1 57.44 133 ALA B C 1
ATOM 2418 O O . ALA B 1 133 ? -7.441 -19.906 10.297 1 57.44 133 ALA B O 1
ATOM 2419 N N . HIS B 1 134 ? -8.992 -19.891 8.594 1 50.38 134 HIS B N 1
ATOM 2420 C CA . HIS B 1 134 ? -8.812 -21.328 8.438 1 50.38 134 HIS B CA 1
ATOM 2421 C C . HIS B 1 134 ? -8.773 -21.734 6.969 1 50.38 134 HIS B C 1
ATOM 2423 O O . HIS B 1 134 ? -8.688 -22.922 6.645 1 50.38 134 HIS B O 1
ATOM 2429 N N . ARG B 1 135 ? -8.82 -20.875 6.176 1 55.97 135 ARG B N 1
ATOM 2430 C CA . ARG B 1 135 ? -8.797 -21.266 4.77 1 55.97 135 ARG B CA 1
ATOM 2431 C C . ARG B 1 135 ? -7.879 -20.344 3.963 1 55.97 135 ARG B C 1
ATOM 2433 O O . ARG B 1 135 ? -8.039 -19.125 3.996 1 55.97 135 ARG B O 1
ATOM 2440 N N . ARG B 1 136 ? -6.812 -20.953 3.527 1 66.06 136 ARG B N 1
ATOM 2441 C CA . ARG B 1 136 ? -5.945 -20.203 2.625 1 66.06 136 ARG B CA 1
ATOM 2442 C C . ARG B 1 136 ? -6.695 -19.797 1.361 1 66.06 136 ARG B C 1
ATOM 2444 O O . ARG B 1 136 ? -7.332 -20.625 0.712 1 66.06 136 ARG B O 1
ATOM 2451 N N . LEU B 1 137 ? -6.906 -18.625 1.293 1 80 137 LEU B N 1
ATOM 2452 C CA . LEU B 1 137 ? -7.523 -18.109 0.076 1 80 137 LEU B CA 1
ATOM 2453 C C . LEU B 1 137 ? -6.578 -18.234 -1.111 1 80 137 LEU B C 1
ATOM 2455 O O . LEU B 1 137 ? -5.375 -18 -0.98 1 80 137 LEU B O 1
ATOM 2459 N N . VAL B 1 138 ? -7.102 -18.875 -2.141 1 86.31 138 VAL B N 1
ATOM 2460 C CA . VAL B 1 138 ? -6.293 -19.172 -3.318 1 86.31 138 VAL B CA 1
ATOM 2461 C C . VAL B 1 138 ? -6.047 -17.891 -4.109 1 86.31 138 VAL B C 1
ATOM 2463 O O . VAL B 1 138 ? -6.977 -17.109 -4.352 1 86.31 138 VAL B O 1
ATOM 2466 N N . ILE B 1 139 ? -4.828 -17.641 -4.422 1 92.44 139 ILE B N 1
ATOM 2467 C CA . ILE B 1 139 ? -4.41 -16.531 -5.262 1 92.44 139 ILE B CA 1
ATOM 2468 C C . ILE B 1 139 ? -4.312 -16.984 -6.715 1 92.44 139 ILE B C 1
ATOM 2470 O O . ILE B 1 139 ? -3.756 -18.047 -7.004 1 92.44 139 ILE B O 1
ATOM 2474 N N . PRO B 1 140 ? -4.895 -16.234 -7.629 1 93.94 140 PRO B N 1
ATOM 2475 C CA . PRO B 1 140 ? -4.797 -16.609 -9.039 1 93.94 140 PRO B CA 1
ATOM 2476 C C . PRO B 1 140 ? -3.357 -16.859 -9.484 1 93.94 140 PRO B C 1
ATOM 2478 O O . PRO B 1 140 ? -2.439 -16.172 -9.023 1 93.94 140 PRO B O 1
ATOM 2481 N N . SER B 1 141 ? -3.277 -17.797 -10.352 1 93.5 141 SER B N 1
ATOM 2482 C CA . SER B 1 141 ? -1.958 -18.234 -10.797 1 93.5 141 SER B CA 1
ATOM 2483 C C . SER B 1 141 ? -1.192 -17.094 -11.453 1 93.5 141 SER B C 1
ATOM 2485 O O . SER B 1 141 ? 0.031 -17 -11.328 1 93.5 141 SER B O 1
ATOM 2487 N N . CYS B 1 142 ? -1.934 -16.219 -12.141 1 94.62 142 CYS B N 1
ATOM 2488 C CA . CYS B 1 142 ? -1.273 -15.078 -12.781 1 94.62 142 CYS B CA 1
ATOM 2489 C C . CYS B 1 142 ? -0.611 -14.18 -11.742 1 94.62 142 CYS B C 1
ATOM 2491 O O . CYS B 1 142 ? 0.484 -13.664 -11.977 1 94.62 142 CYS B O 1
ATOM 2493 N N . CYS B 1 143 ? -1.216 -14.023 -10.672 1 95.12 143 CYS B N 1
ATOM 2494 C CA . CYS B 1 143 ? -0.662 -13.203 -9.594 1 95.12 143 CYS B CA 1
ATOM 2495 C C . CYS B 1 143 ? 0.511 -13.914 -8.93 1 95.12 143 CYS B C 1
ATOM 2497 O O . CYS B 1 143 ? 1.539 -13.289 -8.648 1 95.12 143 CYS B O 1
ATOM 2499 N N . VAL B 1 144 ? 0.339 -15.203 -8.711 1 93.94 144 VAL B N 1
ATOM 2500 C CA . VAL B 1 144 ? 1.403 -15.977 -8.086 1 93.94 144 VAL B CA 1
ATOM 2501 C C . VAL B 1 144 ? 2.652 -15.945 -8.961 1 93.94 144 VAL B C 1
ATOM 2503 O O . VAL B 1 144 ? 3.766 -15.773 -8.461 1 93.94 144 VAL B O 1
ATOM 2506 N N . ARG B 1 145 ? 2.4 -16.062 -10.156 1 91.31 145 ARG B N 1
ATOM 2507 C CA . ARG B 1 145 ? 3.514 -16.047 -11.102 1 91.31 145 ARG B CA 1
ATOM 2508 C C . ARG B 1 145 ? 4.281 -14.727 -11.016 1 91.31 145 ARG B C 1
ATOM 2510 O O . ARG B 1 145 ? 5.512 -14.727 -10.922 1 91.31 145 ARG B O 1
ATOM 2517 N N . LYS B 1 146 ? 3.578 -13.656 -11.055 1 92.81 146 LYS B N 1
ATOM 2518 C CA . LYS B 1 146 ? 4.211 -12.344 -11.016 1 92.81 146 LYS B CA 1
ATOM 2519 C C . LYS B 1 146 ? 4.961 -12.125 -9.711 1 92.81 146 LYS B C 1
ATOM 2521 O O . LYS B 1 146 ? 6.055 -11.562 -9.695 1 92.81 146 LYS B O 1
ATOM 2526 N N . ILE B 1 147 ? 4.402 -12.555 -8.656 1 93 147 ILE B N 1
ATOM 2527 C CA . ILE B 1 147 ? 5.031 -12.422 -7.348 1 93 147 ILE B CA 1
ATOM 2528 C C . ILE B 1 147 ? 6.32 -13.234 -7.309 1 93 147 ILE B C 1
ATOM 2530 O O . ILE B 1 147 ? 7.355 -12.758 -6.848 1 93 147 ILE B O 1
ATOM 2534 N N . ARG B 1 148 ? 6.262 -14.43 -7.797 1 89.25 148 ARG B N 1
ATOM 2535 C CA . ARG B 1 148 ? 7.418 -15.32 -7.762 1 89.25 148 ARG B CA 1
ATOM 2536 C C . ARG B 1 148 ? 8.5 -14.852 -8.727 1 89.25 148 ARG B C 1
ATOM 2538 O O . ARG B 1 148 ? 9.688 -15.086 -8.5 1 89.25 148 ARG B O 1
ATOM 2545 N N . GLU B 1 149 ? 8.086 -14.203 -9.773 1 84.56 149 GLU B N 1
ATOM 2546 C CA . GLU B 1 149 ? 9.062 -13.625 -10.695 1 84.56 149 GLU B CA 1
ATOM 2547 C C . GLU B 1 149 ? 9.812 -12.469 -10.039 1 84.56 149 GLU B C 1
ATOM 2549 O O . GLU B 1 149 ? 11.016 -12.32 -10.234 1 84.56 149 GLU B O 1
ATOM 2554 N N . ARG B 1 150 ? 9.125 -11.633 -9.336 1 86.56 150 ARG B N 1
ATOM 2555 C CA . ARG B 1 150 ? 9.742 -10.477 -8.688 1 86.56 150 ARG B CA 1
ATOM 2556 C C . ARG B 1 150 ? 10.586 -10.914 -7.496 1 86.56 150 ARG B C 1
ATOM 2558 O O . ARG B 1 150 ? 11.625 -10.312 -7.215 1 86.56 150 ARG B O 1
ATOM 2565 N N . TYR B 1 151 ? 10.062 -11.859 -6.785 1 87.44 151 TYR B N 1
ATOM 2566 C CA . TYR B 1 151 ? 10.75 -12.375 -5.605 1 87.44 151 TYR B CA 1
ATOM 2567 C C . TYR B 1 151 ? 10.992 -13.875 -5.719 1 87.44 151 TYR B C 1
ATOM 2569 O O . TYR B 1 151 ? 10.336 -14.664 -5.039 1 87.44 151 TYR B O 1
ATOM 2577 N N . PRO B 1 152 ? 11.992 -14.219 -6.457 1 84.25 152 PRO B N 1
ATOM 2578 C CA . PRO B 1 152 ? 12.211 -15.641 -6.746 1 84.25 152 PRO B CA 1
ATOM 2579 C C . PRO B 1 152 ? 12.867 -16.375 -5.582 1 84.25 152 PRO B C 1
ATOM 2581 O O . PRO B 1 152 ? 13.523 -15.766 -4.742 1 84.25 152 PRO B O 1
ATOM 2584 N N . SER B 1 153 ? 12.539 -17.688 -5.52 1 81.25 153 SER B N 1
ATOM 2585 C CA . SER B 1 153 ? 13.258 -18.547 -4.598 1 81.25 153 SER B CA 1
ATOM 2586 C C . SER B 1 153 ? 14.641 -18.906 -5.145 1 81.25 153 SER B C 1
ATOM 2588 O O . SER B 1 153 ? 14.836 -18.953 -6.359 1 81.25 153 SER B O 1
ATOM 2590 N N . ALA B 1 154 ? 15.539 -19.141 -4.211 1 67.31 154 ALA B N 1
ATOM 2591 C CA . ALA B 1 154 ? 16.906 -19.453 -4.617 1 67.31 154 ALA B CA 1
ATOM 2592 C C . ALA B 1 154 ? 16.953 -20.75 -5.422 1 67.31 154 ALA B C 1
ATOM 2594 O O . ALA B 1 154 ? 17.703 -20.859 -6.398 1 67.31 154 ALA B O 1
ATOM 2595 N N . ASP B 1 155 ? 16.125 -21.656 -5.027 1 66.81 155 ASP B N 1
ATOM 2596 C CA . ASP B 1 155 ? 16.172 -22.969 -5.691 1 66.81 155 ASP B CA 1
ATOM 2597 C C . ASP B 1 155 ? 15.008 -23.141 -6.656 1 66.81 155 ASP B C 1
ATOM 2599 O O . ASP B 1 155 ? 14.836 -24.219 -7.242 1 66.81 155 ASP B O 1
ATOM 2603 N N . GLY B 1 156 ? 14.188 -22.156 -6.809 1 68.44 156 GLY B N 1
ATOM 2604 C CA . GLY B 1 156 ? 13.039 -22.234 -7.703 1 68.44 156 GLY B CA 1
ATOM 2605 C C . GLY B 1 156 ? 11.906 -23.078 -7.16 1 68.44 156 GLY B C 1
ATOM 2606 O O . GLY B 1 156 ? 10.922 -23.328 -7.859 1 68.44 156 GLY B O 1
ATOM 2607 N N . ARG B 1 157 ? 12.18 -23.594 -5.953 1 68.38 157 ARG B N 1
ATOM 2608 C CA . ARG B 1 157 ? 11.141 -24.406 -5.316 1 68.38 157 ARG B CA 1
ATOM 2609 C C . ARG B 1 157 ? 10.305 -23.547 -4.359 1 68.38 157 ARG B C 1
ATOM 2611 O O . ARG B 1 157 ? 10.844 -22.734 -3.609 1 68.38 157 ARG B O 1
ATOM 2618 N N . TYR B 1 158 ? 9.023 -23.672 -4.629 1 74.06 158 TYR B N 1
ATOM 2619 C CA . TYR B 1 158 ? 8.109 -22.891 -3.803 1 74.06 158 TYR B CA 1
ATOM 2620 C C . TYR B 1 158 ? 7.254 -23.797 -2.928 1 74.06 158 TYR B C 1
ATOM 2622 O O . TYR B 1 158 ? 6.953 -24.922 -3.305 1 74.06 158 TYR B O 1
ATOM 2630 N N . LYS B 1 159 ? 7.016 -23.312 -1.599 1 61.09 159 LYS B N 1
ATOM 2631 C CA . LYS B 1 159 ? 6.164 -24.078 -0.704 1 61.09 159 LYS B CA 1
ATOM 2632 C C . LYS B 1 159 ? 4.758 -24.234 -1.281 1 61.09 159 LYS B C 1
ATOM 2634 O O . LYS B 1 159 ? 4.23 -23.312 -1.904 1 61.09 159 LYS B O 1
ATOM 2639 N N . ARG B 1 160 ? 4.285 -25.406 -1.356 1 57.44 160 ARG B N 1
ATOM 2640 C CA . ARG B 1 160 ? 2.965 -25.734 -1.886 1 57.44 160 ARG B CA 1
ATOM 2641 C C . ARG B 1 160 ? 1.863 -25.078 -1.065 1 57.44 160 ARG B C 1
ATOM 2643 O O . ARG B 1 160 ? 2.055 -24.781 0.116 1 57.44 160 ARG B O 1
ATOM 2650 N N . PHE B 1 161 ? 0.83 -24.562 -1.745 1 58.53 161 PHE B N 1
ATOM 2651 C CA . PHE B 1 161 ? -0.352 -24.031 -1.085 1 58.53 161 PHE B CA 1
ATOM 2652 C C . PHE B 1 161 ? -0.87 -25 -0.026 1 58.53 161 PHE B C 1
ATOM 2654 O O . PHE B 1 161 ? -1.046 -26.188 -0.296 1 58.53 161 PHE B O 1
ATOM 2661 N N . SER B 1 162 ? -0.601 -24.766 1.308 1 54.03 162 SER B N 1
ATOM 2662 C CA . SER B 1 162 ? -1.252 -25.594 2.326 1 54.03 162 SER B CA 1
ATOM 2663 C C . SER B 1 162 ? -2.535 -24.938 2.824 1 54.03 162 SER B C 1
ATOM 2665 O O . SER B 1 162 ? -2.561 -23.734 3.096 1 54.03 162 SER B O 1
ATOM 2667 N N . SER B 1 163 ? -3.703 -25.469 2.414 1 45.97 163 SER B N 1
ATOM 2668 C CA . SER B 1 163 ? -5.02 -25 2.836 1 45.97 163 SER B CA 1
ATOM 2669 C C . SER B 1 163 ? -5.039 -24.672 4.324 1 45.97 163 SER B C 1
ATOM 2671 O O . SER B 1 163 ? -6.082 -24.312 4.875 1 45.97 163 SER B O 1
ATOM 2673 N N . GLY B 1 164 ? -3.959 -24.875 5.086 1 45.41 164 GLY B N 1
ATOM 2674 C CA . GLY B 1 164 ? -4.121 -24.75 6.527 1 45.41 164 GLY B CA 1
ATOM 2675 C C . GLY B 1 164 ? -4.277 -23.312 6.988 1 45.41 164 GLY B C 1
ATOM 2676 O O . GLY B 1 164 ? -4.41 -22.406 6.168 1 45.41 164 GLY B O 1
ATOM 2677 N N . ARG B 1 165 ? -4.23 -23.016 8.414 1 43.16 165 ARG B N 1
ATOM 2678 C CA . ARG B 1 165 ? -4.547 -21.828 9.188 1 43.16 165 ARG B CA 1
ATOM 2679 C C . ARG B 1 165 ? -3.592 -20.688 8.852 1 43.16 165 ARG B C 1
ATOM 2681 O O . ARG B 1 165 ? -2.373 -20.859 8.859 1 43.16 165 ARG B O 1
ATOM 2688 N N . CYS B 1 166 ? -4.02 -19.969 7.918 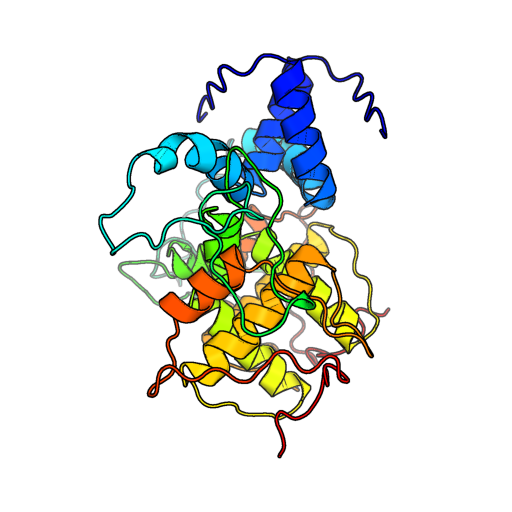1 45.41 166 CYS B N 1
ATOM 2689 C CA . CYS B 1 166 ? -3.193 -18.766 7.77 1 45.41 166 CYS B CA 1
ATOM 2690 C C . CYS B 1 166 ? -2.902 -18.141 9.125 1 45.41 166 CYS B C 1
ATOM 2692 O O . CYS B 1 166 ? -3.824 -17.75 9.844 1 45.41 166 CYS B O 1
ATOM 2694 N N . ARG B 1 167 ? -1.797 -18.453 9.82 1 41 167 ARG B N 1
ATOM 2695 C CA . ARG B 1 167 ? -1.535 -17.859 11.133 1 41 167 ARG B CA 1
ATOM 2696 C C . ARG B 1 167 ? -1.367 -16.344 11.031 1 41 167 ARG B C 1
ATOM 2698 O O . ARG B 1 167 ? -0.554 -15.859 10.25 1 41 167 ARG B O 1
ATOM 2705 N N . THR B 1 168 ? -2.297 -15.672 11.211 1 42.88 168 THR B N 1
ATOM 2706 C CA . THR B 1 168 ? -2.068 -14.242 11.383 1 42.88 168 THR B CA 1
ATOM 2707 C C . THR B 1 168 ? -0.768 -13.992 12.141 1 42.88 168 THR B C 1
ATOM 2709 O O . THR B 1 168 ? -0.292 -12.852 12.203 1 42.88 168 THR B O 1
ATOM 2712 N N . GLY B 1 169 ? -0.366 -14.82 13.18 1 37.38 169 GLY B N 1
ATOM 2713 C CA . GLY B 1 169 ? 0.697 -14.633 14.156 1 37.38 169 GLY B CA 1
ATOM 2714 C C . GLY B 1 169 ? 2.084 -14.805 13.562 1 37.38 169 GLY B C 1
ATOM 2715 O O . GLY B 1 169 ? 2.26 -14.727 12.344 1 37.38 169 GLY B O 1
ATOM 2716 N N . ARG B 1 170 ? 3.141 -15.578 14.359 1 33.84 170 ARG B N 1
ATOM 2717 C CA . ARG B 1 170 ? 4.559 -15.906 14.477 1 33.84 170 ARG B CA 1
ATOM 2718 C C . ARG B 1 170 ? 5.047 -16.688 13.266 1 33.84 170 ARG B C 1
ATOM 2720 O O . ARG B 1 170 ? 4.434 -17.688 12.883 1 33.84 170 ARG B O 1
ATOM 2727 N N . LEU B 1 171 ? 5.574 -16.062 12.305 1 33.09 171 LEU B N 1
ATOM 2728 C CA . LEU B 1 171 ? 6.379 -16.859 11.391 1 33.09 171 LEU B CA 1
ATOM 2729 C C . LEU B 1 171 ? 7.172 -17.922 12.156 1 33.09 171 LEU B C 1
ATOM 2731 O O . LEU B 1 171 ? 8.211 -17.625 12.742 1 33.09 171 LEU B O 1
ATOM 2735 N N . ASN B 1 172 ? 6.891 -18.641 13.164 1 24.17 172 ASN B N 1
ATOM 2736 C CA . ASN B 1 172 ? 7.719 -19.547 13.938 1 24.17 172 ASN B CA 1
ATOM 2737 C C . ASN B 1 172 ? 8.5 -20.5 13.039 1 24.17 172 ASN B C 1
ATOM 2739 O O . ASN B 1 172 ? 9.719 -20.625 13.164 1 24.17 172 ASN B O 1
ATOM 2743 N N . ASP B 1 173 ? 7.859 -21.875 12.953 1 23.45 173 ASP B N 1
ATOM 2744 C CA . ASP B 1 173 ? 8.688 -23.078 12.883 1 23.45 173 ASP B CA 1
ATOM 2745 C C . ASP B 1 173 ? 9.391 -23.172 11.531 1 23.45 173 ASP B C 1
ATOM 2747 O O . ASP B 1 173 ? 8.82 -22.828 10.5 1 23.45 173 ASP B O 1
#

Organism: Stichopus japonicus (NCBI:txid307972)